Protein AF-0000000067263266 (afdb_homodimer)

Secondary structure (DSSP, 8-state):
---S-SS-EE-HHHHTTS-EE--TT-EEE-TTS-EEEP-EEEEEEEEEETTEEEEEEEEE---SS-SEE--HHHHTTS-EEEEETTTTEEEEEETTEEEEEEPPP--S--SS----------/---S-SS-EE-HHHHTTS-EE--TT-EEE-TTS-EEEP-EEEEEEEEEETTEEEEEEEEE---SS-SEE--HHHHTTS-EEEEETTTTEEEEEETTEEEEEEPPP--S--SS----------

Foldseek 3Di:
DQQDDAAKAFECVVCVVFPWDDDPPDWDQDPVRDTWGWRGKGAQDWDDAPNDIDTGIHTHTDDDDDRMDHHPVNVVVFPDWDADVVQQWIWTDDPNDIDIHHDDDPPPPPPVPPPPPPPPPD/DQQDDAAKAFECVVCVVFPWDDDPFDWDQDPVRDTWGWRGKGAQDWDDAPNDIDTGIHTHTDDDDDRIDHHPVNVVVFPDWDADVVQQWIWTDDPNDIDIHHDDDPPPPPPVPPVPPPPPPD

Nearest PDB structures (foldseek):
  3s8i-assembly1_A  TM=6.591E-01  e=1.472E-03  Homo sapiens
  5yq8-assembly2_D  TM=6.660E-01  e=1.956E-03  Leishmania major
  4rgh-assembly1_A  TM=6.838E-01  e=2.753E-03  Homo sapiens
  7d66-assembly2_L  TM=7.166E-01  e=1.701E-02  Toxoplasma gondii GT1
  7d66-assembly2_J  TM=7.288E-01  e=2.261E-02  Toxoplasma gondii GT1

Solvent-accessible surface area (backbone atoms only — not comparable to full-atom values): 13862 Å² total; per-residue (Å²): 116,69,75,35,47,64,53,30,34,26,22,53,84,76,41,70,87,48,73,62,39,80,45,68,42,33,41,46,72,40,56,78,58,49,70,44,66,38,72,17,36,31,62,69,43,75,43,79,52,94,92,38,78,49,72,42,60,25,38,24,35,81,54,51,83,66,60,59,42,75,8,43,65,55,48,32,71,37,46,60,33,42,30,27,58,66,76,31,34,40,34,34,47,54,97,89,37,82,43,71,48,70,57,79,68,82,54,87,55,73,57,79,60,58,48,54,54,78,68,76,82,114,116,68,74,36,48,65,52,30,34,26,23,51,85,76,41,69,87,48,74,62,39,84,45,69,48,33,46,45,74,40,55,77,57,48,71,45,66,39,74,17,36,31,63,69,44,78,43,79,53,92,90,39,77,48,71,42,61,26,37,24,33,82,54,53,82,65,61,60,43,75,8,44,65,54,48,33,71,37,47,59,32,42,31,28,59,66,77,31,34,40,34,36,47,55,97,89,36,82,43,72,47,71,57,77,66,83,54,87,55,70,56,77,60,58,47,53,52,78,69,79,82,116

Organism: Solanum lycopersicum (NCBI:txid4081)

Radius of gyration: 19.14 Å; Cα contacts (8 Å, |Δi|>4): 507; chains: 2; bounding box: 46×57×40 Å

Sequence (244 aa):
MDGGSTHNFIQPRAAKYLQLSTIPHLAVMVGSGQRLKCEGLARQITLSIQGSKLVEDFYVLSFEGSDVVLGVSWLSKLGHVLTDYATREFEFTLNGNKVKWKGDPPMDVQPIQLQLEKNACNMDGGSTHNFIQPRAAKYLQLSTIPHLAVMVGSGQRLKCEGLARQITLSIQGSKLVEDFYVLSFEGSDVVLGVSWLSKLGHVLTDYATREFEFTLNGNKVKWKGDPPMDVQPIQLQLEKNACN

pLDDT: mean 79.79, std 21.71, range [19.59, 98.19]

Structure (mmCIF, N/CA/C/O backbone):
data_AF-0000000067263266-model_v1
#
loop_
_entity.id
_entity.type
_entity.pdbx_description
1 polymer 'Uncharacterized protein'
#
loop_
_atom_site.group_PDB
_atom_site.id
_atom_site.type_symbol
_atom_site.label_atom_id
_atom_site.label_alt_id
_atom_site.label_comp_id
_atom_site.label_asym_id
_atom_site.label_entity_id
_atom_site.label_seq_id
_atom_site.pdbx_PDB_ins_code
_atom_site.Cartn_x
_atom_site.Cartn_y
_atom_site.Cartn_z
_atom_site.occupancy
_atom_site.B_iso_or_equiv
_atom_site.auth_seq_id
_atom_site.auth_comp_id
_atom_site.auth_asym_id
_atom_site.auth_atom_id
_atom_site.pdbx_PDB_model_num
ATOM 1 N N . MET A 1 1 ? 1.438 -1.765 -9.18 1 36.09 1 MET A N 1
ATOM 2 C CA . MET A 1 1 ? 2.051 -1.876 -7.863 1 36.09 1 MET A CA 1
ATOM 3 C C . MET A 1 1 ? 1.55 -0.775 -6.934 1 36.09 1 MET A C 1
ATOM 5 O O . MET A 1 1 ? 1.803 0.407 -7.176 1 36.09 1 MET A O 1
ATOM 9 N N . ASP A 1 2 ? 0.458 -0.876 -6.41 1 44.75 2 ASP A N 1
ATOM 10 C CA . ASP A 1 2 ? -0.158 0.175 -5.605 1 44.75 2 ASP A CA 1
ATOM 11 C C . ASP A 1 2 ? 0.583 0.36 -4.285 1 44.75 2 ASP A C 1
ATOM 13 O O . ASP A 1 2 ? 0.694 -0.578 -3.49 1 44.75 2 ASP A O 1
ATOM 17 N N . GLY A 1 3 ? 1.813 1.078 -4.305 1 55.06 3 GLY A N 1
ATOM 18 C CA . GLY A 1 3 ? 2.66 1.534 -3.215 1 55.06 3 GLY A CA 1
ATOM 19 C C . GLY A 1 3 ? 1.876 1.929 -1.978 1 55.06 3 GLY A C 1
ATOM 20 O O . GLY A 1 3 ? 2.445 2.449 -1.017 1 55.06 3 GLY A O 1
ATOM 21 N N . GLY A 1 4 ? 0.735 1.502 -1.956 1 67.12 4 GLY A N 1
ATOM 22 C CA . GLY A 1 4 ? 0.054 1.841 -0.717 1 67.12 4 GLY A CA 1
ATOM 23 C C . GLY A 1 4 ? -0.948 2.969 -0.875 1 67.12 4 GLY A C 1
ATOM 24 O O . GLY A 1 4 ? -1.588 3.096 -1.922 1 67.12 4 GLY A O 1
ATOM 25 N N . SER A 1 5 ? -1.181 3.691 0.068 1 80.81 5 SER A N 1
ATOM 26 C CA . SER A 1 5 ? -2.084 4.836 0.142 1 80.81 5 SER A CA 1
ATOM 27 C C . SER A 1 5 ? -1.518 6.035 -0.611 1 80.81 5 SER A C 1
ATOM 29 O O . SER A 1 5 ? -0.314 6.297 -0.56 1 80.81 5 SER A O 1
ATOM 31 N N . THR A 1 6 ? -2.416 6.781 -1.313 1 84.5 6 THR A N 1
ATOM 32 C CA . THR A 1 6 ? -1.998 7.941 -2.09 1 84.5 6 THR A CA 1
ATOM 33 C C . THR A 1 6 ? -1.628 9.102 -1.172 1 84.5 6 THR A C 1
ATOM 35 O O . THR A 1 6 ? -0.647 9.805 -1.418 1 84.5 6 THR A O 1
ATOM 38 N N . HIS A 1 7 ? -2.412 9.25 -0.079 1 91.06 7 HIS A N 1
ATOM 39 C CA . HIS A 1 7 ? -2.246 10.383 0.826 1 91.06 7 HIS A CA 1
ATOM 40 C C . HIS A 1 7 ? -1.86 9.922 2.227 1 91.06 7 HIS A C 1
ATOM 42 O O . HIS A 1 7 ? -1.828 8.719 2.498 1 91.06 7 HIS A O 1
ATOM 48 N N . ASN A 1 8 ? -1.473 10.844 2.98 1 91.56 8 ASN A N 1
ATOM 49 C CA . ASN A 1 8 ? -1.263 10.578 4.398 1 91.56 8 ASN A CA 1
ATOM 50 C C . ASN A 1 8 ? -2.578 10.586 5.172 1 91.56 8 ASN A C 1
ATOM 52 O O . ASN A 1 8 ? -3.414 11.469 4.98 1 91.56 8 ASN A O 1
ATOM 56 N N . PHE A 1 9 ? -2.697 9.609 6.082 1 91.06 9 PHE A N 1
ATOM 57 C CA . PHE A 1 9 ? -3.916 9.531 6.879 1 91.06 9 PHE A CA 1
ATOM 58 C C . PHE A 1 9 ? -3.588 9.359 8.359 1 91.06 9 PHE A C 1
ATOM 60 O O . PHE A 1 9 ? -2.59 8.727 8.711 1 91.06 9 PHE A O 1
ATOM 67 N N . ILE A 1 10 ? -4.508 9.953 9.172 1 90.62 10 ILE A N 1
ATOM 68 C CA . ILE A 1 10 ? -4.395 9.828 10.617 1 90.62 10 ILE A CA 1
ATOM 69 C C . ILE A 1 10 ? -5.762 9.523 11.219 1 90.62 10 ILE A C 1
ATOM 71 O O . ILE A 1 10 ? -6.781 10.047 10.766 1 90.62 10 ILE A O 1
ATOM 75 N N . GLN A 1 11 ? -5.77 8.672 12.219 1 91.25 11 GLN A N 1
ATOM 76 C CA . GLN A 1 11 ? -7 8.328 12.922 1 91.25 11 GLN A CA 1
ATOM 77 C C . GLN A 1 11 ? -7.559 9.523 13.68 1 91.25 11 GLN A C 1
ATOM 79 O O . GLN A 1 11 ? -6.801 10.305 14.266 1 91.25 11 GLN A O 1
ATOM 84 N N . PRO A 1 12 ? -8.859 9.508 13.711 1 89.62 12 PRO A N 1
ATOM 85 C CA . PRO A 1 12 ? -9.469 10.602 14.484 1 89.62 12 PRO A CA 1
ATOM 86 C C . PRO A 1 12 ? -8.977 10.648 15.93 1 89.62 12 PRO A C 1
ATOM 88 O O . PRO A 1 12 ? -8.727 11.727 16.469 1 89.62 12 PRO A O 1
ATOM 91 N N . ARG A 1 13 ? -8.805 9.508 16.531 1 86.62 13 ARG A N 1
ATOM 92 C CA . ARG A 1 13 ? -8.367 9.445 17.922 1 86.62 13 ARG A CA 1
ATOM 93 C C . ARG A 1 13 ? -6.977 10.055 18.094 1 86.62 13 ARG A C 1
ATOM 95 O O . ARG A 1 13 ? -6.664 10.625 19.125 1 86.62 13 ARG A O 1
ATOM 102 N N . ALA A 1 14 ? -6.199 9.969 17.109 1 85 14 ALA A N 1
ATOM 103 C CA . ALA A 1 14 ? -4.844 10.516 17.141 1 85 14 ALA A CA 1
ATOM 104 C C . ALA A 1 14 ? -4.844 12 16.781 1 85 14 ALA A C 1
ATOM 106 O O . ALA A 1 14 ? -3.914 12.727 17.141 1 85 14 ALA A O 1
ATOM 107 N N . ALA A 1 15 ? -5.871 12.43 16.062 1 81.56 15 ALA A N 1
ATOM 108 C CA . ALA A 1 15 ? -5.953 13.805 15.594 1 81.56 15 ALA A CA 1
ATOM 109 C C . ALA A 1 15 ? -6.727 14.688 16.578 1 81.56 15 ALA A C 1
ATOM 111 O O . ALA A 1 15 ? -6.824 15.898 16.391 1 81.56 15 ALA A O 1
ATOM 112 N N . LYS A 1 16 ? -7.32 14.195 17.516 1 76.06 16 LYS A N 1
ATOM 113 C CA . LYS A 1 16 ? -8.305 14.852 18.375 1 76.06 16 LYS A CA 1
ATOM 114 C C . LYS A 1 16 ? -7.805 16.219 18.859 1 76.06 16 LYS A C 1
ATOM 116 O O . LYS A 1 16 ? -8.578 17.156 18.953 1 76.06 16 LYS A O 1
ATOM 121 N N . TYR A 1 17 ? -6.574 16.344 18.969 1 75.44 17 TYR A N 1
ATOM 122 C CA . TYR A 1 17 ? -6.09 17.578 19.562 1 75.44 17 TYR A CA 1
ATOM 123 C C . TYR A 1 17 ? -5.449 18.484 18.5 1 75.44 17 TYR A C 1
ATOM 125 O O . TYR A 1 17 ? -4.883 19.531 18.828 1 75.44 17 TYR A O 1
ATOM 133 N N . LEU A 1 18 ? -5.812 18.109 17.234 1 75.19 18 LEU A N 1
ATOM 134 C CA . LEU A 1 18 ? -5.109 18.812 16.172 1 75.19 18 LEU A CA 1
ATOM 135 C C . LEU A 1 18 ? -6.027 19.828 15.484 1 75.19 18 LEU A C 1
ATOM 137 O O . LEU A 1 18 ? -7.254 19.688 15.539 1 75.19 18 LEU A O 1
ATOM 141 N N . GLN A 1 19 ? -5.539 20.984 15.078 1 76.06 19 GLN A N 1
ATOM 142 C CA . GLN A 1 19 ? -6.293 22 14.344 1 76.06 19 GLN A CA 1
ATOM 143 C C . GLN A 1 19 ? -6.824 21.438 13.031 1 76.06 19 GLN A C 1
ATOM 145 O O . GLN A 1 19 ? -6.133 21.453 12.008 1 76.06 19 GLN A O 1
ATOM 150 N N . LEU A 1 20 ? -8.047 20.953 13.055 1 78 20 LEU A N 1
ATOM 151 C CA . LEU A 1 20 ? -8.625 20.344 11.859 1 78 20 LEU A CA 1
ATOM 152 C C . LEU A 1 20 ? -9.281 21.406 10.977 1 78 20 LEU A C 1
ATOM 154 O O . LEU A 1 20 ? -9.977 22.281 11.469 1 78 20 LEU A O 1
ATOM 158 N N . SER A 1 21 ? -8.797 21.422 9.781 1 79.94 21 SER A N 1
ATOM 159 C CA . SER A 1 21 ? -9.539 22.203 8.781 1 79.94 21 SER A CA 1
ATOM 160 C C . SER A 1 21 ? -10.594 21.344 8.102 1 79.94 21 SER A C 1
ATOM 162 O O . SER A 1 21 ? -10.367 20.156 7.82 1 79.94 21 SER A O 1
ATOM 164 N N . THR A 1 22 ? -11.766 21.938 8.125 1 67.5 22 THR A N 1
ATOM 165 C CA . THR A 1 22 ? -12.844 21.219 7.445 1 67.5 22 THR A CA 1
ATOM 166 C C . THR A 1 22 ? -12.617 21.219 5.934 1 67.5 22 THR A C 1
ATOM 168 O O . THR A 1 22 ? -12.312 22.25 5.344 1 67.5 22 THR A O 1
ATOM 171 N N . ILE A 1 23 ? -12.273 20.078 5.473 1 68 23 ILE A N 1
ATOM 172 C CA . ILE A 1 23 ? -12.297 19.938 4.02 1 68 23 ILE A CA 1
ATOM 173 C C . ILE A 1 23 ? -13.609 19.297 3.58 1 68 23 ILE A C 1
ATOM 175 O O . ILE A 1 23 ? -13.953 18.203 4.02 1 68 23 ILE A O 1
ATOM 179 N N . PRO A 1 24 ? -14.477 20.125 2.959 1 64.31 24 PRO A N 1
ATOM 180 C CA . PRO A 1 24 ? -15.781 19.547 2.609 1 64.31 24 PRO A CA 1
ATOM 181 C C . PRO A 1 24 ? -15.664 18.375 1.646 1 64.31 24 PRO A C 1
ATOM 183 O O . PRO A 1 24 ? -14.875 18.406 0.702 1 64.31 24 PRO A O 1
ATOM 186 N N . HIS A 1 25 ? -16.406 17.219 1.986 1 69.44 25 HIS A N 1
ATOM 187 C CA . HIS A 1 25 ? -16.844 16.141 1.119 1 69.44 25 HIS A CA 1
ATOM 188 C C . HIS A 1 25 ? -15.664 15.43 0.477 1 69.44 25 HIS A C 1
ATOM 190 O O . HIS A 1 25 ? -15.688 15.117 -0.717 1 69.44 25 HIS A O 1
ATOM 196 N N . LEU A 1 26 ? -14.586 15.312 1.278 1 80.56 26 LEU A N 1
ATOM 197 C CA . LEU A 1 26 ? -13.508 14.508 0.726 1 80.56 26 LEU A CA 1
ATOM 198 C C . LEU A 1 26 ? -13.672 13.039 1.106 1 80.56 26 LEU A C 1
ATOM 200 O O . LEU A 1 26 ? -13.938 12.719 2.268 1 80.56 26 LEU A O 1
ATOM 204 N N . ALA A 1 27 ? -13.805 12.297 0.014 1 85.38 27 ALA A N 1
ATOM 205 C CA . ALA A 1 27 ? -13.891 10.859 0.229 1 85.38 27 ALA A CA 1
ATOM 206 C C . ALA A 1 27 ? -12.727 10.133 -0.447 1 85.38 27 ALA A C 1
ATOM 208 O O . ALA A 1 27 ? -12.211 10.594 -1.464 1 85.38 27 ALA A O 1
ATOM 209 N N . VAL A 1 28 ? -12.328 9.133 0.228 1 85 28 VAL A N 1
ATOM 210 C CA . VAL A 1 28 ? -11.258 8.305 -0.325 1 85 28 VAL A CA 1
ATOM 211 C C . VAL A 1 28 ? -11.797 6.914 -0.657 1 85 28 VAL A C 1
ATOM 213 O O . VAL A 1 28 ? -12.578 6.344 0.113 1 85 28 VAL A O 1
ATOM 216 N N . MET A 1 29 ? -11.453 6.441 -1.779 1 85.06 29 MET A N 1
ATOM 217 C CA . MET A 1 29 ? -11.844 5.086 -2.164 1 85.06 29 MET A CA 1
ATOM 218 C C . MET A 1 29 ? -10.82 4.066 -1.681 1 85.06 29 MET A C 1
ATOM 220 O O . MET A 1 29 ? -9.617 4.25 -1.875 1 85.06 29 MET A O 1
ATOM 224 N N . VAL A 1 30 ? -11.344 2.996 -1.062 1 84.44 30 VAL A N 1
ATOM 225 C CA . VAL A 1 30 ? -10.461 1.938 -0.588 1 84.44 30 VAL A CA 1
ATOM 226 C C . VAL A 1 30 ? -10.602 0.708 -1.481 1 84.44 30 VAL A C 1
ATOM 228 O O . VAL A 1 30 ? -11.406 0.699 -2.414 1 84.44 30 VAL A O 1
ATOM 231 N N . GLY A 1 31 ? -9.742 -0.28 -1.27 1 80.38 31 GLY A N 1
ATOM 232 C CA . GLY A 1 31 ? -9.633 -1.446 -2.131 1 80.38 31 GLY A CA 1
ATOM 233 C C . GLY A 1 31 ? -10.961 -2.127 -2.385 1 80.38 31 GLY A C 1
ATOM 234 O O . GLY A 1 31 ? -11.164 -2.734 -3.439 1 80.38 31 GLY A O 1
ATOM 235 N N . SER A 1 32 ? -11.93 -1.955 -1.483 1 81.69 32 SER A N 1
ATOM 236 C CA . SER A 1 32 ? -13.234 -2.6 -1.614 1 81.69 32 SER A CA 1
ATOM 237 C C . SER A 1 32 ? -14.133 -1.841 -2.586 1 81.69 32 SER A C 1
ATOM 239 O O . SER A 1 32 ? -15.172 -2.35 -3 1 81.69 32 SER A O 1
ATOM 241 N N . GLY A 1 33 ? -13.68 -0.663 -2.869 1 84.5 33 GLY A N 1
ATOM 242 C CA . GLY A 1 33 ? -14.539 0.211 -3.652 1 84.5 33 GLY A CA 1
ATOM 243 C C . GLY A 1 33 ? -15.375 1.143 -2.799 1 84.5 33 GLY A C 1
ATOM 244 O O . GLY A 1 33 ? -16.062 2.027 -3.32 1 84.5 33 GLY A O 1
ATOM 245 N N . GLN A 1 34 ? -15.312 0.923 -1.551 1 85.75 34 GLN A N 1
ATOM 246 C CA . GLN A 1 34 ? -16.016 1.818 -0.641 1 85.75 34 GLN A CA 1
ATOM 247 C C . GLN A 1 34 ? -15.375 3.201 -0.617 1 85.75 34 GLN A C 1
ATOM 249 O O . GLN A 1 34 ? -14.148 3.324 -0.72 1 85.75 34 GLN A O 1
ATOM 254 N N . ARG A 1 35 ? -16.203 4.129 -0.416 1 87.81 35 ARG A N 1
ATOM 255 C CA . ARG A 1 35 ? -15.734 5.5 -0.227 1 87.81 35 ARG A CA 1
ATOM 256 C C . ARG A 1 35 ? -15.844 5.918 1.235 1 87.81 35 ARG A C 1
ATOM 258 O O . ARG A 1 35 ? -16.922 5.859 1.823 1 87.81 35 ARG A O 1
ATOM 265 N N . LEU A 1 36 ? -14.711 6.242 1.757 1 87.75 36 LEU A N 1
ATOM 266 C CA . LEU A 1 36 ? -14.672 6.695 3.143 1 87.75 36 LEU A CA 1
ATOM 267 C C . LEU A 1 36 ? -14.609 8.219 3.215 1 87.75 36 LEU A C 1
ATOM 269 O O . LEU A 1 36 ? -13.805 8.844 2.521 1 87.75 36 LEU A O 1
ATOM 273 N N . LYS A 1 37 ? -15.391 8.727 4.102 1 88.31 37 LYS A N 1
ATOM 274 C CA . LYS A 1 37 ? -15.422 10.18 4.27 1 88.31 37 LYS A CA 1
ATOM 275 C C . LYS A 1 37 ? -14.297 10.656 5.188 1 88.31 37 LYS A C 1
ATOM 277 O O . LYS A 1 37 ? -14.094 10.094 6.27 1 88.31 37 LYS A O 1
ATOM 282 N N . CYS A 1 38 ? -13.609 11.648 4.688 1 90.06 38 CYS A N 1
ATOM 283 C CA . CYS A 1 38 ? -12.594 12.281 5.527 1 90.06 38 CYS A CA 1
ATOM 284 C C . CYS A 1 38 ? -13.227 13.297 6.473 1 90.06 38 CYS A C 1
ATOM 286 O O . CYS A 1 38 ? -14.141 14.031 6.086 1 90.06 38 CYS A O 1
ATOM 288 N N . GLU A 1 39 ? -12.758 13.336 7.668 1 88.38 39 GLU A N 1
ATOM 289 C CA . GLU A 1 39 ? -13.297 14.25 8.672 1 88.38 39 GLU A CA 1
ATOM 290 C C . GLU A 1 39 ? -12.633 15.617 8.586 1 88.38 39 GLU A C 1
ATOM 292 O O . GLU A 1 39 ? -13.164 16.609 9.109 1 88.38 39 GLU A O 1
ATOM 297 N N . GLY A 1 40 ? -11.516 15.672 7.957 1 89.38 40 GLY A N 1
ATOM 298 C CA . GLY A 1 40 ? -10.797 16.938 7.844 1 89.38 40 GLY A CA 1
ATOM 299 C C . GLY A 1 40 ? -9.336 16.75 7.488 1 89.38 40 GLY A C 1
ATOM 300 O O . GLY A 1 40 ? -8.906 15.648 7.148 1 89.38 40 GLY A O 1
ATOM 301 N N . LEU A 1 41 ? -8.773 17.938 7.387 1 91.62 41 LEU A N 1
ATOM 302 C CA . LEU A 1 41 ? -7.336 18 7.125 1 91.62 41 LEU A CA 1
ATOM 303 C C . LEU A 1 41 ? -6.586 18.547 8.344 1 91.62 41 LEU A C 1
ATOM 305 O O . LEU A 1 41 ? -6.891 19.625 8.828 1 91.62 41 LEU A O 1
ATOM 309 N N . ALA A 1 42 ? -5.762 17.703 8.93 1 91.75 42 ALA A N 1
ATOM 310 C CA . ALA A 1 42 ? -4.852 18.141 9.984 1 91.75 42 ALA A CA 1
ATOM 311 C C . ALA A 1 42 ? -3.527 18.625 9.406 1 91.75 42 ALA A C 1
ATOM 313 O O . ALA A 1 42 ? -2.807 17.875 8.758 1 91.75 42 ALA A O 1
ATOM 314 N N . ARG A 1 43 ? -3.215 19.859 9.672 1 90.75 43 ARG A N 1
ATOM 315 C CA . ARG A 1 43 ? -2.068 20.469 9 1 90.75 43 ARG A CA 1
ATOM 316 C C . ARG A 1 43 ? -0.848 20.484 9.914 1 90.75 43 ARG A C 1
ATOM 318 O O . ARG A 1 43 ? -0.977 20.656 11.133 1 90.75 43 ARG A O 1
ATOM 325 N N . GLN A 1 44 ? 0.32 20.266 9.281 1 92.19 44 GLN A N 1
ATOM 326 C CA . GLN A 1 44 ? 1.608 20.453 9.945 1 92.19 44 GLN A CA 1
ATOM 327 C C . GLN A 1 44 ? 1.703 19.625 11.219 1 92.19 44 GLN A C 1
ATOM 329 O O . GLN A 1 44 ? 2.062 20.141 12.273 1 92.19 44 GLN A O 1
ATOM 334 N N . ILE A 1 45 ? 1.342 18.391 11.125 1 91.75 45 ILE A N 1
ATOM 335 C CA . ILE A 1 45 ? 1.461 17.453 12.234 1 91.75 45 ILE A CA 1
ATOM 336 C C . ILE A 1 45 ? 2.904 16.969 12.352 1 91.75 45 ILE A C 1
ATOM 338 O O . ILE A 1 45 ? 3.502 16.531 11.359 1 91.75 45 ILE A O 1
ATOM 342 N N . THR A 1 46 ? 3.51 17.078 13.539 1 92.12 46 THR A N 1
ATOM 343 C CA . THR A 1 46 ? 4.855 16.578 13.797 1 92.12 46 THR A CA 1
ATOM 344 C C . THR A 1 46 ? 4.809 15.133 14.258 1 92.12 46 THR A C 1
ATOM 346 O O . THR A 1 46 ? 4.129 14.805 15.234 1 92.12 46 THR A O 1
ATOM 349 N N . LEU A 1 47 ? 5.5 14.312 13.539 1 91.62 47 LEU A N 1
ATOM 350 C CA . LEU A 1 47 ? 5.617 12.906 13.914 1 91.62 47 LEU A CA 1
ATOM 351 C C . LEU A 1 47 ? 7.062 12.555 14.25 1 91.62 47 LEU A C 1
ATOM 353 O O . LEU A 1 47 ? 7.992 13.031 13.594 1 91.62 47 LEU A O 1
ATOM 357 N N . SER A 1 48 ? 7.172 11.773 15.281 1 92.88 48 SER A N 1
ATOM 358 C CA . SER A 1 48 ? 8.453 11.164 15.617 1 92.88 48 SER A CA 1
ATOM 359 C C . SER A 1 48 ? 8.445 9.664 15.344 1 92.88 48 SER A C 1
ATOM 361 O O . SER A 1 48 ? 7.703 8.914 15.984 1 92.88 48 SER A O 1
ATOM 363 N N . ILE A 1 49 ? 9.258 9.312 14.398 1 91.44 49 ILE A N 1
ATOM 364 C CA . ILE A 1 49 ? 9.297 7.906 14.023 1 91.44 49 ILE A CA 1
ATOM 365 C C . ILE A 1 49 ? 10.734 7.402 14.07 1 91.44 49 ILE A C 1
ATOM 367 O O . ILE A 1 49 ? 11.586 7.852 13.289 1 91.44 49 ILE A O 1
ATOM 371 N N . GLN A 1 50 ? 10.922 6.438 14.977 1 92.44 50 GLN A N 1
ATOM 372 C CA . GLN A 1 50 ? 12.203 5.754 15.125 1 92.44 50 GLN A CA 1
ATOM 373 C C . GLN A 1 50 ? 13.367 6.738 15.055 1 92.44 50 GLN A C 1
ATOM 375 O O . GLN A 1 50 ? 14.312 6.539 14.289 1 92.44 50 GLN A O 1
ATOM 380 N N . GLY A 1 51 ? 13.266 7.863 15.727 1 91.69 51 GLY A N 1
ATOM 381 C CA . GLY A 1 51 ? 14.344 8.82 15.906 1 91.69 51 GLY A CA 1
ATOM 382 C C . GLY A 1 51 ? 14.328 9.938 14.875 1 91.69 51 GLY A C 1
ATOM 383 O O . GLY A 1 51 ? 15.164 10.844 14.922 1 91.69 51 GLY A O 1
ATOM 384 N N . SER A 1 52 ? 13.375 9.906 13.969 1 92.56 52 SER A N 1
ATOM 385 C CA . SER A 1 52 ? 13.242 10.945 12.953 1 92.56 52 SER A CA 1
ATOM 386 C C . SER A 1 52 ? 11.992 11.781 13.18 1 92.56 52 SER A C 1
ATOM 388 O O . SER A 1 52 ? 10.977 11.273 13.664 1 92.56 52 SER A O 1
ATOM 390 N N . LYS A 1 53 ? 12.172 13.008 12.812 1 92.56 53 LYS A N 1
ATOM 391 C CA . LYS A 1 53 ? 11.023 13.906 12.883 1 92.56 53 LYS A CA 1
ATOM 392 C C . LYS A 1 53 ? 10.555 14.32 11.492 1 92.56 53 LYS A C 1
ATOM 394 O O . LYS A 1 53 ? 11.375 14.617 10.625 1 92.56 53 LYS A O 1
ATOM 399 N N . LEU A 1 54 ? 9.289 14.273 11.32 1 92.62 54 LEU A N 1
ATOM 400 C CA . LEU A 1 54 ? 8.734 14.797 10.078 1 92.62 54 LEU A CA 1
ATOM 401 C C . LEU A 1 54 ? 7.473 15.602 10.344 1 92.62 54 LEU A C 1
ATOM 403 O O . LEU A 1 54 ? 6.828 15.43 11.383 1 92.62 54 LEU A O 1
ATOM 407 N N . VAL A 1 55 ? 7.246 16.578 9.484 1 94.25 55 VAL A N 1
ATOM 408 C CA . VAL A 1 55 ? 6.062 17.438 9.539 1 94.25 55 VAL A CA 1
ATOM 409 C C . VAL A 1 55 ? 5.266 17.297 8.242 1 94.25 55 VAL A C 1
ATOM 411 O O . VAL A 1 55 ? 5.77 17.594 7.156 1 94.25 55 VAL A O 1
ATOM 414 N N . GLU A 1 56 ? 4.055 16.797 8.422 1 94.06 56 GLU A N 1
ATOM 415 C CA . GLU A 1 56 ? 3.227 16.531 7.25 1 94.06 56 GLU A CA 1
ATOM 416 C C . GLU A 1 56 ? 1.765 16.859 7.52 1 94.06 56 GLU A C 1
ATOM 418 O O . GLU A 1 56 ? 1.367 17.047 8.672 1 94.06 56 GLU A O 1
ATOM 423 N N . ASP A 1 57 ? 1.017 17.094 6.453 1 93.75 57 ASP A N 1
ATOM 424 C CA . ASP A 1 57 ? -0.439 17.172 6.527 1 93.75 57 ASP A CA 1
ATOM 425 C C . ASP A 1 57 ? -1.068 15.789 6.414 1 93.75 57 ASP A C 1
ATOM 427 O O . ASP A 1 57 ? -0.589 14.938 5.656 1 93.75 57 ASP A O 1
ATOM 431 N N . PHE A 1 58 ? -2.184 15.602 7.195 1 92.25 58 PHE A N 1
ATOM 432 C CA . PHE A 1 58 ? -2.879 14.32 7.207 1 92.25 58 PHE A CA 1
ATOM 433 C C . PHE A 1 58 ? -4.383 14.516 7.039 1 92.25 58 PHE A C 1
ATOM 435 O O . PHE A 1 58 ? -4.973 15.391 7.68 1 92.25 58 PHE A O 1
ATOM 442 N N . TYR A 1 59 ? -4.906 13.711 6.152 1 92 59 TYR A N 1
ATOM 443 C CA . TYR A 1 59 ? -6.363 13.602 6.188 1 92 59 TYR A CA 1
ATOM 444 C C . TYR A 1 59 ? -6.816 12.758 7.371 1 92 59 TYR A C 1
ATOM 446 O O . TYR A 1 59 ? -6.227 11.719 7.664 1 92 59 TYR A O 1
ATOM 454 N N . VAL A 1 60 ? -7.816 13.312 8.023 1 91.69 60 VAL A N 1
ATOM 455 C CA . VAL A 1 60 ? -8.367 12.57 9.148 1 91.69 60 VAL A CA 1
ATOM 456 C C . VAL A 1 60 ? -9.414 11.57 8.656 1 91.69 60 VAL A C 1
ATOM 458 O O . VAL A 1 60 ? -10.438 11.961 8.086 1 91.69 60 VAL A O 1
ATOM 461 N N . LEU A 1 61 ? -9.148 10.305 8.867 1 91.12 61 LEU A N 1
ATOM 462 C CA . LEU A 1 61 ? -9.953 9.219 8.328 1 91.12 61 LEU A CA 1
ATOM 463 C C . LEU A 1 61 ? -9.945 8.016 9.273 1 91.12 61 LEU A C 1
ATOM 465 O O . LEU A 1 61 ? -8.898 7.648 9.805 1 91.12 61 LEU A O 1
ATOM 469 N N . SER A 1 62 ? -11.164 7.492 9.469 1 89.12 62 SER A N 1
ATOM 470 C CA . SER A 1 62 ? -11.203 6.238 10.219 1 89.12 62 SER A CA 1
ATOM 471 C C . SER A 1 62 ? -10.812 5.055 9.336 1 89.12 62 SER A C 1
ATOM 473 O O . SER A 1 62 ? -11.391 4.859 8.266 1 89.12 62 SER A O 1
ATOM 475 N N . PHE A 1 63 ? -9.805 4.305 9.727 1 84.19 63 PHE A N 1
ATOM 476 C CA . PHE A 1 63 ? -9.367 3.113 9.016 1 84.19 63 PHE A CA 1
ATOM 477 C C . PHE A 1 63 ? -8.859 2.055 9.992 1 84.19 63 PHE A C 1
ATOM 479 O O . PHE A 1 63 ? -8.758 2.307 11.195 1 84.19 63 PHE A O 1
ATOM 486 N N . GLU A 1 64 ? -8.688 0.925 9.484 1 81.62 64 GLU A N 1
ATOM 487 C CA . GLU A 1 64 ? -8.273 -0.179 10.344 1 81.62 64 GLU A CA 1
ATOM 488 C C . GLU A 1 64 ? -6.754 -0.237 10.477 1 81.62 64 GLU A C 1
ATOM 490 O O . GLU A 1 64 ? -6.035 -0.013 9.5 1 81.62 64 GLU A O 1
ATOM 495 N N . GLY A 1 65 ? -6.398 -0.613 11.688 1 78.56 65 GLY A N 1
ATOM 496 C CA . GLY A 1 65 ? -4.98 -0.885 11.867 1 78.56 65 GLY A CA 1
ATOM 497 C C . GLY A 1 65 ? -4.238 0.247 12.555 1 78.56 65 GLY A C 1
ATOM 498 O O . GLY A 1 65 ? -4.664 0.728 13.602 1 78.56 65 GLY A O 1
ATOM 499 N N . SER A 1 66 ? -3.217 0.9 11.93 1 80.5 66 SER A N 1
ATOM 500 C CA . SER A 1 66 ? -2.285 1.856 12.516 1 80.5 66 SER A CA 1
ATOM 501 C C . SER A 1 66 ? -2.949 3.211 12.742 1 80.5 66 SER A C 1
ATOM 503 O O . SER A 1 66 ? -4.02 3.48 12.188 1 80.5 66 SER A O 1
ATOM 505 N N . ASP A 1 67 ? -2.273 4.023 13.57 1 85.5 67 ASP A N 1
ATOM 506 C CA . ASP A 1 67 ? -2.785 5.363 13.852 1 85.5 67 ASP A CA 1
ATOM 507 C C . ASP A 1 67 ? -2.471 6.32 12.703 1 85.5 67 ASP A C 1
ATOM 509 O O . ASP A 1 67 ? -3.148 7.336 12.531 1 85.5 67 ASP A O 1
ATOM 513 N N . VAL A 1 68 ? -1.443 5.98 11.961 1 90.25 68 VAL A N 1
ATOM 514 C CA . VAL A 1 68 ? -0.993 6.859 10.891 1 90.25 68 VAL A CA 1
ATOM 515 C C . VAL A 1 68 ? -0.588 6.031 9.68 1 90.25 68 VAL A C 1
ATOM 517 O O . VAL A 1 68 ? -0.061 4.926 9.82 1 90.25 68 VAL A O 1
ATOM 520 N N . VAL A 1 69 ? -0.909 6.539 8.531 1 89.81 69 VAL A N 1
ATOM 521 C CA . VAL A 1 69 ? -0.42 6.012 7.262 1 89.81 69 VAL A CA 1
ATOM 522 C C . VAL A 1 69 ? 0.313 7.113 6.496 1 89.81 69 VAL A C 1
ATOM 524 O O . VAL A 1 69 ? -0.242 8.188 6.258 1 89.81 69 VAL A O 1
ATOM 527 N N . LEU A 1 70 ? 1.564 6.863 6.219 1 91.56 70 LEU A N 1
ATOM 528 C CA . LEU A 1 70 ? 2.301 7.723 5.297 1 91.56 70 LEU A CA 1
ATOM 529 C C . LEU A 1 70 ? 2.17 7.223 3.861 1 91.56 70 LEU A C 1
ATOM 531 O O . LEU A 1 70 ? 2.592 6.105 3.551 1 91.56 70 LEU A O 1
ATOM 535 N N . GLY A 1 71 ? 1.523 8.047 2.994 1 91.31 71 GLY A N 1
ATOM 536 C CA . GLY A 1 71 ? 1.221 7.621 1.636 1 91.31 71 GLY A CA 1
ATOM 537 C C . GLY A 1 71 ? 2.273 8.047 0.63 1 91.31 71 GLY A C 1
ATOM 538 O O . GLY A 1 71 ? 3.344 8.523 1.01 1 91.31 71 GLY A O 1
ATOM 539 N N . VAL A 1 72 ? 1.886 7.828 -0.589 1 91.38 72 VAL A N 1
ATOM 540 C CA . VAL A 1 72 ? 2.762 8.133 -1.714 1 91.38 72 VAL A CA 1
ATOM 541 C C . VAL A 1 72 ? 3.076 9.633 -1.729 1 91.38 72 VAL A C 1
ATOM 543 O O . VAL A 1 72 ? 4.184 10.031 -2.092 1 91.38 72 VAL A O 1
ATOM 546 N N . SER A 1 73 ? 2.164 10.453 -1.236 1 91.44 73 SER A N 1
ATOM 547 C CA . SER A 1 73 ? 2.389 11.891 -1.188 1 91.44 73 SER A CA 1
ATOM 548 C C . SER A 1 73 ? 3.629 12.227 -0.367 1 91.44 73 SER A C 1
ATOM 550 O O . SER A 1 73 ? 4.355 13.172 -0.691 1 91.44 73 SER A O 1
ATOM 552 N N . TRP A 1 74 ? 3.863 11.461 0.655 1 93.81 74 TRP A N 1
ATOM 553 C CA . TRP A 1 74 ? 5.059 11.648 1.468 1 93.81 74 TRP A CA 1
ATOM 554 C C . TRP A 1 74 ? 6.242 10.883 0.88 1 93.81 74 TRP A C 1
ATOM 556 O O . TRP A 1 74 ? 7.34 11.43 0.756 1 93.81 74 TRP A O 1
ATOM 566 N N . LEU A 1 75 ? 6.062 9.695 0.459 1 93.81 75 LEU A N 1
ATOM 567 C CA . LEU A 1 75 ? 7.125 8.836 -0.06 1 93.81 75 LEU A CA 1
ATOM 568 C C . LEU A 1 75 ? 7.785 9.469 -1.279 1 93.81 75 LEU A C 1
ATOM 570 O O . LEU A 1 75 ? 8.992 9.305 -1.492 1 93.81 75 LEU A O 1
ATOM 574 N N . SER A 1 76 ? 6.988 10.18 -2.035 1 94.12 76 SER A N 1
ATOM 575 C CA . SER A 1 76 ? 7.488 10.789 -3.264 1 94.12 76 SER A CA 1
ATOM 576 C C . SER A 1 76 ? 8.469 11.914 -2.965 1 94.12 76 SER A C 1
ATOM 578 O O . SER A 1 76 ? 9.195 12.367 -3.854 1 94.12 76 SER A O 1
ATOM 580 N N . LYS A 1 77 ? 8.539 12.352 -1.757 1 96 77 LYS A N 1
ATOM 581 C CA . LYS A 1 77 ? 9.445 13.43 -1.361 1 96 77 LYS A CA 1
ATOM 582 C C . LYS A 1 77 ? 10.812 12.891 -0.969 1 96 77 LYS A C 1
ATOM 584 O O . LYS A 1 77 ? 11.758 13.656 -0.774 1 96 77 LYS A O 1
ATOM 589 N N . LEU A 1 78 ? 10.984 11.602 -0.893 1 95.94 78 LEU A N 1
ATOM 590 C CA . LEU A 1 78 ? 12.156 11.023 -0.254 1 95.94 78 LEU A CA 1
ATOM 591 C C . LEU A 1 78 ? 13.242 10.719 -1.284 1 95.94 78 LEU A C 1
ATOM 593 O O . LEU A 1 78 ? 14.375 10.398 -0.921 1 95.94 78 LEU A O 1
ATOM 597 N N . GLY A 1 79 ? 12.898 10.836 -2.543 1 96.69 79 GLY A N 1
ATOM 598 C CA . GLY A 1 79 ? 13.828 10.328 -3.549 1 96.69 79 GLY A CA 1
ATOM 599 C C . GLY A 1 79 ? 13.922 8.82 -3.557 1 96.69 79 GLY A C 1
ATOM 600 O O . GLY A 1 79 ? 12.906 8.125 -3.594 1 96.69 79 GLY A O 1
ATOM 601 N N . HIS A 1 80 ? 15.156 8.344 -3.525 1 97.62 80 HIS A N 1
ATOM 602 C CA . HIS A 1 80 ? 15.375 6.902 -3.562 1 97.62 80 HIS A CA 1
ATOM 603 C C . HIS A 1 80 ? 15.117 6.27 -2.201 1 97.62 80 HIS A C 1
ATOM 605 O O . HIS A 1 80 ? 15.625 6.742 -1.183 1 97.62 80 HIS A O 1
ATOM 611 N N . VAL A 1 81 ? 14.336 5.262 -2.213 1 97 81 VAL A N 1
ATOM 612 C CA . VAL A 1 81 ? 14.055 4.465 -1.024 1 97 81 VAL A CA 1
ATOM 613 C C . VAL A 1 81 ? 14.492 3.021 -1.257 1 97 81 VAL A C 1
ATOM 615 O O . VAL A 1 81 ? 14.047 2.373 -2.203 1 97 81 VAL A O 1
ATOM 618 N N . LEU A 1 82 ? 15.414 2.555 -0.445 1 98.19 82 LEU A N 1
ATOM 619 C CA . LEU A 1 82 ? 15.836 1.159 -0.485 1 98.19 82 LEU A CA 1
ATOM 620 C C . LEU A 1 82 ? 15.055 0.327 0.526 1 98.19 82 LEU A C 1
ATOM 622 O O . LEU A 1 82 ? 15.078 0.614 1.726 1 98.19 82 LEU A O 1
ATOM 626 N N . THR A 1 83 ? 14.398 -0.646 -0.007 1 96.5 83 THR A N 1
ATOM 627 C CA . THR A 1 83 ? 13.531 -1.419 0.876 1 96.5 83 THR A CA 1
ATOM 628 C C . THR A 1 83 ? 13.852 -2.908 0.782 1 96.5 83 THR A C 1
ATOM 630 O O . THR A 1 83 ? 14.078 -3.432 -0.312 1 96.5 83 THR A O 1
ATOM 633 N N . ASP A 1 84 ? 13.906 -3.543 1.925 1 96.31 84 ASP A N 1
ATOM 634 C CA . ASP A 1 84 ? 13.828 -4.996 2.029 1 96.31 84 ASP A CA 1
ATOM 635 C C . ASP A 1 84 ? 12.539 -5.426 2.734 1 96.31 84 ASP A C 1
ATOM 637 O O . ASP A 1 84 ? 12.43 -5.309 3.957 1 96.31 84 ASP A O 1
ATOM 641 N N . TYR A 1 85 ? 11.594 -5.945 1.986 1 93.44 85 TYR A N 1
ATOM 642 C CA . TYR A 1 85 ? 10.273 -6.25 2.527 1 93.44 85 TYR A CA 1
ATOM 643 C C . TYR A 1 85 ? 10.32 -7.484 3.42 1 93.44 85 TYR A C 1
ATOM 645 O O . TYR A 1 85 ? 9.492 -7.645 4.316 1 93.44 85 TYR A O 1
ATOM 653 N N . ALA A 1 86 ? 11.281 -8.312 3.188 1 94.06 86 ALA A N 1
ATOM 654 C CA . ALA A 1 86 ? 11.414 -9.492 4.039 1 94.06 86 ALA A CA 1
ATOM 655 C C . ALA A 1 86 ? 11.844 -9.102 5.449 1 94.06 86 ALA A C 1
ATOM 657 O O . ALA A 1 86 ? 11.305 -9.609 6.434 1 94.06 86 ALA A O 1
ATOM 658 N N . THR A 1 87 ? 12.766 -8.172 5.508 1 94.44 87 THR A N 1
ATOM 659 C CA . THR A 1 87 ? 13.266 -7.746 6.809 1 94.44 87 THR A CA 1
ATOM 660 C C . THR A 1 87 ? 12.508 -6.516 7.301 1 94.44 87 THR A C 1
ATOM 662 O O . THR A 1 87 ? 12.672 -6.094 8.445 1 94.44 87 THR A O 1
ATOM 665 N N . ARG A 1 88 ? 11.633 -5.918 6.469 1 92.81 88 ARG A N 1
ATOM 666 C CA . ARG A 1 88 ? 10.844 -4.734 6.77 1 92.81 88 ARG A CA 1
ATOM 667 C C . ARG A 1 88 ? 11.734 -3.541 7.09 1 92.81 88 ARG A C 1
ATOM 669 O O . ARG A 1 88 ? 11.492 -2.816 8.055 1 92.81 88 ARG A O 1
ATOM 676 N N . GLU A 1 89 ? 12.766 -3.42 6.305 1 95.62 89 GLU A N 1
ATOM 677 C CA . GLU A 1 89 ? 13.688 -2.305 6.473 1 95.62 89 GLU A CA 1
ATOM 678 C C . GLU A 1 89 ? 13.578 -1.315 5.316 1 95.62 89 GLU A C 1
ATOM 680 O O . GLU A 1 89 ? 13.453 -1.718 4.16 1 95.62 89 GLU A O 1
ATOM 685 N N . PHE A 1 90 ? 13.625 -0.066 5.637 1 95.44 90 PHE A N 1
ATOM 686 C CA . PHE A 1 90 ? 13.508 1.048 4.703 1 95.44 90 PHE A CA 1
ATOM 687 C C . PHE A 1 90 ? 14.633 2.055 4.918 1 95.44 90 PHE A C 1
ATOM 689 O O . PHE A 1 90 ? 14.828 2.539 6.035 1 95.44 90 PHE A O 1
ATOM 696 N N . GLU A 1 91 ? 15.32 2.322 3.916 1 98.06 91 GLU A N 1
ATOM 697 C CA . GLU A 1 91 ? 16.391 3.314 3.986 1 98.06 91 GLU A CA 1
ATOM 698 C C . GLU A 1 91 ? 16.141 4.461 3.012 1 98.06 91 GLU A C 1
ATOM 700 O O . GLU A 1 91 ? 15.828 4.234 1.842 1 98.06 91 GLU A O 1
ATOM 705 N N . PHE A 1 92 ? 16.328 5.625 3.469 1 97.62 92 PHE A N 1
ATOM 706 C CA . PHE A 1 92 ? 16.141 6.816 2.648 1 97.62 92 PHE A CA 1
ATOM 707 C C . PHE A 1 92 ? 16.797 8.031 3.291 1 97.62 92 PHE A C 1
ATOM 709 O O . PHE A 1 92 ? 17.375 7.93 4.375 1 97.62 92 PHE A O 1
ATOM 716 N N . THR A 1 93 ? 16.75 9.125 2.566 1 98.06 93 THR A N 1
ATOM 717 C CA . THR A 1 93 ? 17.266 10.391 3.084 1 98.06 93 THR A CA 1
ATOM 718 C C . THR A 1 93 ? 16.1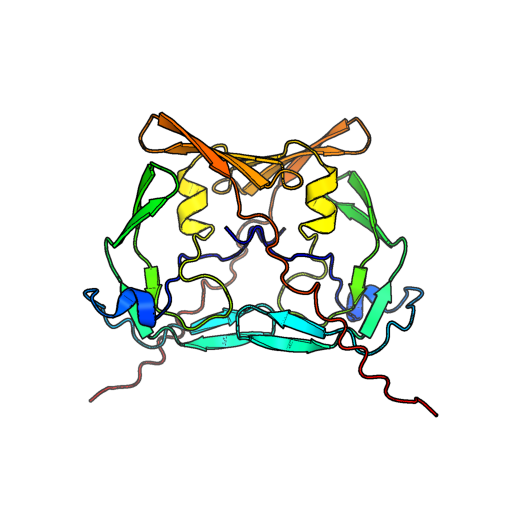25 11.281 3.545 1 98.06 93 THR A C 1
ATOM 720 O O . THR A 1 93 ? 15.156 11.5 2.807 1 98.06 93 THR A O 1
ATOM 723 N N . LEU A 1 94 ? 16.203 11.664 4.723 1 95.94 94 LEU A N 1
ATOM 724 C CA . LEU A 1 94 ? 15.219 12.57 5.312 1 95.94 94 LEU A CA 1
ATOM 725 C C . LEU A 1 94 ? 15.898 13.797 5.91 1 95.94 94 LEU A C 1
ATOM 727 O O . LEU A 1 94 ? 16.75 13.664 6.789 1 95.94 94 LEU A O 1
ATOM 731 N N . ASN A 1 95 ? 15.508 14.977 5.375 1 93 95 ASN A N 1
ATOM 732 C CA . ASN A 1 95 ? 16.109 16.234 5.844 1 93 95 ASN A CA 1
ATOM 733 C C . ASN A 1 95 ? 17.625 16.188 5.762 1 93 95 ASN A C 1
ATOM 735 O O . ASN A 1 95 ? 18.312 16.562 6.715 1 93 95 ASN A O 1
ATOM 739 N N . GLY A 1 96 ? 18.125 15.594 4.75 1 93.94 96 GLY A N 1
ATOM 740 C CA . GLY A 1 96 ? 19.547 15.578 4.473 1 93.94 96 GLY A CA 1
ATOM 741 C C . GLY A 1 96 ? 20.281 14.469 5.195 1 93.94 96 GLY A C 1
ATOM 742 O O . GLY A 1 96 ? 21.5 14.289 5.012 1 93.94 96 GLY A O 1
ATOM 743 N N . ASN A 1 97 ? 19.641 13.641 6.023 1 95.75 97 ASN A N 1
ATOM 744 C CA . ASN A 1 97 ? 20.25 12.555 6.781 1 95.75 97 ASN A CA 1
ATOM 745 C C . ASN A 1 97 ? 19.781 11.188 6.301 1 95.75 97 ASN A C 1
ATOM 747 O O . ASN A 1 97 ? 18.594 11.016 6 1 95.75 97 ASN A O 1
ATOM 751 N N . LYS A 1 98 ? 20.719 10.289 6.23 1 96.62 98 LYS A N 1
ATOM 752 C CA . LYS A 1 98 ? 20.328 8.906 5.949 1 96.62 98 LYS A CA 1
ATOM 753 C C . LYS A 1 98 ? 19.641 8.266 7.148 1 96.62 98 LYS A C 1
ATOM 755 O O . LYS A 1 98 ? 20.109 8.375 8.281 1 96.62 98 LYS A O 1
ATOM 760 N N . VAL A 1 99 ? 18.531 7.668 6.855 1 96.75 99 VAL A N 1
ATOM 761 C CA . VAL A 1 99 ? 17.734 7.062 7.922 1 96.75 99 VAL A CA 1
ATOM 762 C C . VAL A 1 99 ? 17.375 5.625 7.547 1 96.75 99 VAL A C 1
ATOM 764 O O . VAL A 1 99 ? 17.25 5.301 6.367 1 96.75 99 VAL A O 1
ATOM 767 N N . LYS A 1 100 ? 17.312 4.816 8.602 1 97.06 100 LYS A N 1
ATOM 768 C CA . LYS A 1 100 ? 16.859 3.438 8.461 1 97.06 100 LYS A CA 1
ATOM 769 C C . LYS A 1 100 ? 15.688 3.15 9.398 1 97.06 100 LYS A C 1
ATOM 771 O O . LYS A 1 100 ? 15.805 3.326 10.609 1 97.06 100 LYS A O 1
ATOM 776 N N . TRP A 1 101 ? 14.555 2.875 8.82 1 95.12 101 TRP A N 1
ATOM 777 C CA . TRP A 1 101 ? 13.383 2.49 9.602 1 95.12 101 TRP A CA 1
ATOM 778 C C . TRP A 1 101 ? 13.148 0.984 9.523 1 95.12 101 TRP A C 1
ATOM 780 O O . TRP A 1 101 ? 13.492 0.345 8.531 1 95.12 101 TRP A O 1
ATOM 790 N N . LYS A 1 102 ? 12.648 0.457 10.609 1 93.56 102 LYS A N 1
ATOM 791 C CA . LYS A 1 102 ? 12.289 -0.958 10.672 1 93.56 102 LYS A CA 1
ATOM 792 C C . LYS A 1 102 ? 10.828 -1.14 11.047 1 93.56 102 LYS A C 1
ATOM 794 O O . LYS A 1 102 ? 10.352 -0.555 12.023 1 93.56 102 LYS A O 1
ATOM 799 N N . GLY A 1 103 ? 10.102 -1.85 10.125 1 89.69 103 GLY A N 1
ATOM 800 C CA . GLY A 1 103 ? 8.719 -2.148 10.438 1 89.69 103 GLY A CA 1
ATOM 801 C C . GLY A 1 103 ? 8.555 -3.078 11.625 1 89.69 103 GLY A C 1
ATOM 802 O O . GLY A 1 103 ? 9.477 -3.826 11.961 1 89.69 103 GLY A O 1
ATOM 803 N N . ASP A 1 104 ? 7.379 -2.984 12.297 1 81 104 ASP A N 1
ATOM 804 C CA . ASP A 1 104 ? 7.082 -3.881 13.414 1 81 104 ASP A CA 1
ATOM 805 C C . ASP A 1 104 ? 6.965 -5.328 12.938 1 81 104 ASP A C 1
ATOM 807 O O . ASP A 1 104 ? 6.469 -5.586 11.836 1 81 104 ASP A O 1
ATOM 811 N N . PRO A 1 105 ? 7.59 -6.152 13.734 1 74.06 105 PRO A N 1
ATOM 812 C CA . PRO A 1 105 ? 7.355 -7.555 13.383 1 74.06 105 PRO A CA 1
ATOM 813 C C . PRO A 1 105 ? 5.875 -7.926 13.383 1 74.06 105 PRO A C 1
ATOM 815 O O . PRO A 1 105 ? 5.074 -7.281 14.07 1 74.06 105 PRO A O 1
ATOM 818 N N . PRO A 1 106 ? 5.527 -8.648 12.336 1 59.62 106 PRO A N 1
ATOM 819 C CA . PRO A 1 106 ? 4.117 -9.039 12.383 1 59.62 106 PRO A CA 1
ATOM 820 C C . PRO A 1 106 ? 3.672 -9.484 13.773 1 59.62 106 PRO A C 1
ATOM 822 O O . PRO A 1 106 ? 4.387 -10.227 14.445 1 59.62 106 PRO A O 1
ATOM 825 N N . MET A 1 107 ? 3.473 -8.469 14.664 1 50.72 107 MET A N 1
ATOM 826 C CA . MET A 1 107 ? 2.961 -9.008 15.922 1 50.72 107 MET A CA 1
ATOM 827 C C . MET A 1 107 ? 2.158 -10.281 15.68 1 50.72 107 MET A C 1
ATOM 829 O O . MET A 1 107 ? 1.628 -10.492 14.586 1 50.72 107 MET A O 1
ATOM 833 N N . ASP A 1 108 ? 2.109 -11.156 16.781 1 41.47 108 ASP A N 1
ATOM 834 C CA . ASP A 1 108 ? 1.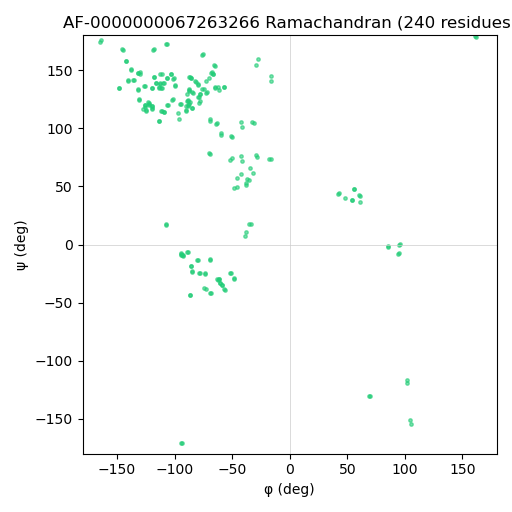236 -12.32 16.734 1 41.47 108 ASP A CA 1
ATOM 835 C C . ASP A 1 108 ? -0.08 -11.992 16.031 1 41.47 108 ASP A C 1
ATOM 837 O O . ASP A 1 108 ? -1.109 -11.812 16.688 1 41.47 108 ASP A O 1
ATOM 841 N N . VAL A 1 109 ? -0.052 -10.984 15.508 1 37.38 109 VAL A N 1
ATOM 842 C CA . VAL A 1 109 ? -1.337 -10.852 14.836 1 37.38 109 VAL A CA 1
ATOM 843 C C . VAL A 1 109 ? -1.719 -12.172 14.172 1 37.38 109 VAL A C 1
ATOM 845 O O . VAL A 1 109 ? -0.86 -12.875 13.633 1 37.38 109 VAL A O 1
ATOM 848 N N . GLN A 1 110 ? -2.611 -12.797 14.766 1 32.44 110 GLN A N 1
ATOM 849 C CA . GLN A 1 110 ? -3.191 -13.984 14.148 1 32.44 110 GLN A CA 1
ATOM 850 C C . GLN A 1 110 ? -3.221 -13.859 12.625 1 32.44 110 GLN A C 1
ATOM 852 O O . GLN A 1 110 ? -3.557 -12.797 12.094 1 32.44 110 GLN A O 1
ATOM 857 N N . PRO A 1 111 ? -2.326 -14.562 11.938 1 32.47 111 PRO A N 1
ATOM 858 C CA . PRO A 1 111 ? -2.475 -14.625 10.484 1 32.47 111 PRO A CA 1
ATOM 859 C C . PRO A 1 111 ? -3.863 -14.195 10.016 1 32.47 111 PRO A C 1
ATOM 861 O O . PRO A 1 111 ? -4.82 -14.227 10.789 1 32.47 111 PRO A O 1
ATOM 864 N N . ILE A 1 112 ? -3.979 -13.477 8.93 1 34.88 112 ILE A N 1
ATOM 865 C CA . ILE A 1 112 ? -5.297 -13.492 8.312 1 34.88 112 ILE A CA 1
ATOM 866 C C . ILE A 1 112 ? -6.113 -14.656 8.852 1 34.88 112 ILE A C 1
ATOM 868 O O . ILE A 1 112 ? -5.719 -15.82 8.703 1 34.88 112 ILE A O 1
ATOM 872 N N . GLN A 1 113 ? -6.582 -14.516 10.148 1 30.48 113 GLN A N 1
ATOM 873 C CA . GLN A 1 113 ? -7.504 -15.555 10.602 1 30.48 113 GLN A CA 1
ATOM 874 C C . GLN A 1 113 ? -8.305 -16.125 9.438 1 30.48 113 GLN A C 1
ATOM 876 O O . GLN A 1 113 ? -9.094 -15.422 8.812 1 30.48 113 GLN A O 1
ATOM 881 N N . LEU A 1 114 ? -7.668 -16.969 8.68 1 30.8 114 LEU A N 1
ATOM 882 C CA . LEU A 1 114 ? -8.508 -17.875 7.91 1 30.8 114 LEU A CA 1
ATOM 883 C C . LEU A 1 114 ? -9.734 -18.297 8.719 1 30.8 114 LEU A C 1
ATOM 885 O O . LEU A 1 114 ? -9.609 -19 9.719 1 30.8 114 LEU A O 1
ATOM 889 N N . GLN A 1 115 ? -10.469 -17.281 9.148 1 29.98 115 GLN A N 1
ATOM 890 C CA . GLN A 1 115 ? -11.672 -17.922 9.648 1 29.98 115 GLN A CA 1
ATOM 891 C C . GLN A 1 115 ? -12.25 -18.891 8.609 1 29.98 115 GLN A C 1
ATOM 893 O O . GLN A 1 115 ? -12.695 -18.469 7.543 1 29.98 115 GLN A O 1
ATOM 898 N N . LEU A 1 116 ? -11.586 -20.016 8.484 1 27.28 116 LEU A N 1
ATOM 899 C CA . LEU A 1 116 ? -12.266 -21.141 7.848 1 27.28 116 LEU A CA 1
ATOM 900 C C . LEU A 1 116 ? -13.68 -21.297 8.398 1 27.28 116 LEU A C 1
ATOM 902 O O . LEU A 1 116 ? -13.859 -21.625 9.57 1 27.28 116 LEU A O 1
ATOM 906 N N . GLU A 1 117 ? -14.414 -20.219 8.25 1 28.78 117 GLU A N 1
ATOM 907 C CA . GLU A 1 117 ? -15.75 -20.719 8.531 1 28.78 117 GLU A CA 1
ATOM 908 C C . GLU A 1 117 ? -16.062 -21.969 7.719 1 28.78 117 GLU A C 1
ATOM 910 O O . GLU A 1 117 ? -15.875 -21.984 6.5 1 28.78 117 GLU A O 1
ATOM 915 N N . LYS A 1 118 ? -15.797 -23.125 8.336 1 27.19 118 LYS A N 1
ATOM 916 C CA . LYS A 1 118 ? -16.281 -24.438 7.887 1 27.19 118 LYS A CA 1
ATOM 917 C C . LYS A 1 118 ? -17.703 -24.344 7.359 1 27.19 118 LYS A C 1
ATOM 919 O O . LYS A 1 118 ? -18.656 -24.234 8.141 1 27.19 118 LYS A O 1
ATOM 924 N N . ASN A 1 119 ? -18.062 -23.484 6.488 1 24.78 119 ASN A N 1
ATOM 925 C CA . ASN A 1 119 ? -19.359 -23.906 5.965 1 24.78 119 ASN A CA 1
ATOM 926 C C . ASN A 1 119 ? -19.266 -25.25 5.242 1 24.78 119 ASN A C 1
ATOM 928 O O . ASN A 1 119 ? -18.406 -25.438 4.379 1 24.78 119 ASN A O 1
ATOM 932 N N . ALA A 1 120 ? -19.719 -26.422 5.805 1 23.48 120 ALA A N 1
ATOM 933 C CA . ALA A 1 120 ? -20.141 -27.703 5.254 1 23.48 120 ALA A CA 1
ATOM 934 C C . ALA A 1 120 ? -20.859 -27.516 3.918 1 23.48 120 ALA A C 1
ATOM 936 O O . ALA A 1 120 ? -21.938 -26.922 3.861 1 23.48 120 ALA A O 1
ATOM 937 N N . CYS A 1 121 ? -20.172 -27.062 2.885 1 22.7 121 CYS A N 1
ATOM 938 C CA . CYS A 1 121 ? -20.859 -27.469 1.661 1 22.7 121 CYS A CA 1
ATOM 939 C C . CYS A 1 121 ? -21.266 -28.938 1.721 1 22.7 121 CYS A C 1
ATOM 941 O O . CYS A 1 121 ? -20.438 -29.812 1.558 1 22.7 121 CYS A O 1
ATOM 943 N N . ASN A 1 122 ? -21.875 -29.344 2.736 1 19.59 122 ASN A N 1
ATOM 944 C CA . ASN A 1 122 ? -22.656 -30.562 2.562 1 19.59 122 ASN A CA 1
ATOM 945 C C . ASN A 1 122 ? -23.641 -30.438 1.414 1 19.59 122 ASN A C 1
ATOM 947 O O . ASN A 1 122 ? -24.266 -29.391 1.241 1 19.59 122 ASN A O 1
ATOM 951 N N . MET B 1 1 ? 4.066 1.608 8.117 1 36.28 1 MET B N 1
ATOM 952 C CA . MET B 1 1 ? 4.203 1.776 6.676 1 36.28 1 MET B CA 1
ATOM 953 C C . MET B 1 1 ? 3.598 0.594 5.93 1 36.28 1 MET B C 1
ATOM 955 O O . MET B 1 1 ? 4.074 -0.536 6.055 1 36.28 1 MET B O 1
ATOM 959 N N . ASP B 1 2 ? 2.389 0.537 5.785 1 44.47 2 ASP B N 1
ATOM 960 C CA . ASP B 1 2 ? 1.711 -0.607 5.184 1 44.47 2 ASP B CA 1
ATOM 961 C C . ASP B 1 2 ? 1.998 -0.691 3.688 1 44.47 2 ASP B C 1
ATOM 963 O O . ASP B 1 2 ? 1.715 0.249 2.941 1 44.47 2 ASP B O 1
ATOM 967 N N . GLY B 1 3 ? 3.254 -1.234 3.285 1 54.88 3 GLY B N 1
ATOM 968 C CA . GLY B 1 3 ? 3.764 -1.565 1.965 1 54.88 3 GLY B CA 1
ATOM 969 C C . GLY B 1 3 ? 2.693 -2.092 1.027 1 54.88 3 GLY B C 1
ATOM 970 O O . GLY B 1 3 ? 2.996 -2.523 -0.088 1 54.88 3 GLY B O 1
ATOM 971 N N . GLY B 1 4 ? 1.57 -1.852 1.377 1 66.25 4 GLY B N 1
ATOM 972 C CA . GLY B 1 4 ? 0.591 -2.326 0.412 1 66.25 4 GLY B CA 1
ATOM 973 C C . GLY B 1 4 ? -0.133 -3.58 0.865 1 66.25 4 GLY B C 1
ATOM 974 O O . GLY B 1 4 ? -0.349 -3.781 2.062 1 66.25 4 GLY B O 1
ATOM 975 N N . SER B 1 5 ? -0.596 -4.332 0.04 1 80.12 5 SER B N 1
ATOM 976 C CA . SER B 1 5 ? -1.297 -5.598 0.245 1 80.12 5 SER B CA 1
ATOM 977 C C . SER B 1 5 ? -0.346 -6.68 0.741 1 80.12 5 SER B C 1
ATOM 979 O O . SER B 1 5 ? 0.802 -6.758 0.298 1 80.12 5 SER B O 1
ATOM 981 N N . THR B 1 6 ? -0.865 -7.547 1.657 1 84.25 6 THR B N 1
ATOM 982 C CA . THR B 1 6 ? -0.053 -8.617 2.225 1 84.25 6 THR B CA 1
ATOM 983 C C . THR B 1 6 ? 0.152 -9.742 1.209 1 84.25 6 THR B C 1
ATOM 985 O O . THR B 1 6 ? 1.249 -10.289 1.098 1 84.25 6 THR B O 1
ATOM 988 N N . HIS B 1 7 ? -0.909 -10.016 0.429 1 91 7 HIS B N 1
ATOM 989 C CA . HIS B 1 7 ? -0.894 -11.141 -0.507 1 91 7 HIS B CA 1
ATOM 990 C C . HIS B 1 7 ? -1.06 -10.656 -1.944 1 91 7 HIS B C 1
ATOM 992 O O . HIS B 1 7 ? -1.283 -9.469 -2.184 1 91 7 HIS B O 1
ATOM 998 N N . ASN B 1 8 ? -0.804 -11.539 -2.809 1 91.5 8 ASN B N 1
ATOM 999 C CA . ASN B 1 8 ? -1.111 -11.281 -4.211 1 91.5 8 ASN B CA 1
ATOM 1000 C C . ASN B 1 8 ? -2.594 -11.492 -4.508 1 91.5 8 ASN B C 1
ATOM 1002 O O . ASN B 1 8 ? -3.186 -12.477 -4.074 1 91.5 8 ASN B O 1
ATOM 1006 N N . PHE B 1 9 ? -3.146 -10.555 -5.305 1 91.06 9 PHE B N 1
ATOM 1007 C CA . PHE B 1 9 ? -4.559 -10.664 -5.648 1 91.06 9 PHE B CA 1
ATOM 1008 C C . PHE B 1 9 ? -4.766 -10.484 -7.148 1 91.06 9 PHE B C 1
ATOM 1010 O O . PHE B 1 9 ? -4.043 -9.727 -7.797 1 91.06 9 PHE B O 1
ATOM 1017 N N . ILE B 1 10 ? -5.809 -11.219 -7.633 1 90.56 10 ILE B N 1
ATOM 1018 C CA . ILE B 1 10 ? -6.203 -11.109 -9.031 1 90.56 10 ILE B CA 1
ATOM 1019 C C . ILE B 1 10 ? -7.723 -11.008 -9.141 1 90.56 10 ILE B C 1
ATOM 1021 O O . ILE B 1 10 ? -8.445 -11.656 -8.383 1 90.56 10 ILE B O 1
ATOM 1025 N N . GLN B 1 11 ? -8.18 -10.188 -10.062 1 91 11 GLN B N 1
ATOM 1026 C CA . GLN B 1 11 ? -9.609 -10.031 -10.312 1 91 11 GLN B CA 1
ATOM 1027 C C . GLN B 1 11 ? -10.219 -11.312 -10.875 1 91 11 GLN B C 1
ATOM 1029 O O . GLN B 1 11 ? -9.594 -11.992 -11.688 1 91 11 GLN B O 1
ATOM 1034 N N . PRO B 1 12 ? -11.453 -11.492 -10.477 1 89.88 12 PRO B N 1
ATOM 1035 C CA . PRO B 1 12 ? -12.117 -12.672 -11.031 1 89.88 12 PRO B CA 1
ATOM 1036 C C . PRO B 1 12 ? -12.141 -12.672 -12.562 1 89.88 12 PRO B C 1
ATOM 1038 O O . PRO B 1 12 ? -11.945 -13.719 -13.18 1 89.88 12 PRO B O 1
ATOM 1041 N N . ARG B 1 13 ? -12.344 -11.531 -13.141 1 86.94 13 ARG B N 1
ATOM 1042 C CA . ARG B 1 13 ? -12.414 -11.438 -14.594 1 86.94 13 ARG B CA 1
ATOM 1043 C C . ARG B 1 13 ? -11.086 -11.844 -15.227 1 86.94 13 ARG B C 1
ATOM 1045 O O . ARG B 1 13 ? -11.062 -12.391 -16.328 1 86.94 13 ARG B O 1
ATOM 1052 N N . ALA B 1 14 ? -10.039 -11.633 -14.555 1 85.31 14 ALA B N 1
ATOM 1053 C CA . ALA B 1 14 ? -8.711 -11.984 -15.047 1 85.31 14 ALA B CA 1
ATOM 1054 C C . ALA B 1 14 ? -8.391 -13.445 -14.75 1 85.31 14 ALA B C 1
ATOM 1056 O O . ALA B 1 14 ? -7.555 -14.055 -15.43 1 85.31 14 ALA B O 1
ATOM 1057 N N . ALA B 1 15 ? -9.055 -14.008 -13.75 1 82.69 15 ALA B N 1
ATOM 1058 C CA . ALA B 1 15 ? -8.789 -15.375 -13.312 1 82.69 15 ALA B CA 1
ATOM 1059 C C . ALA B 1 15 ? -9.711 -16.359 -14.023 1 82.69 15 ALA B C 1
ATOM 1061 O O . ALA B 1 15 ? -9.578 -17.578 -13.852 1 82.69 15 ALA B O 1
ATOM 1062 N N . LYS B 1 16 ? -10.648 -15.992 -14.703 1 76.75 16 LYS B N 1
ATOM 1063 C CA . LYS B 1 16 ? -11.758 -16.797 -15.219 1 76.75 16 LYS B CA 1
ATOM 1064 C C . LYS B 1 16 ? -11.25 -18.078 -15.875 1 76.75 16 LYS B C 1
ATOM 1066 O O . LYS B 1 16 ? -11.875 -19.141 -15.742 1 76.75 16 LYS B O 1
ATOM 1071 N N . TYR B 1 17 ? -10.125 -18.047 -16.391 1 76.69 17 TYR B N 1
ATOM 1072 C CA . TYR B 1 17 ? -9.688 -19.203 -17.141 1 76.69 17 TYR B CA 1
ATOM 1073 C C . TYR B 1 17 ? -8.609 -19.984 -16.375 1 76.69 17 TYR B C 1
ATOM 1075 O O . TYR B 1 17 ? -8.039 -20.938 -16.891 1 76.69 17 TYR B O 1
ATOM 1083 N N . LEU B 1 18 ? -8.594 -19.641 -15.055 1 76.5 18 LEU B N 1
ATOM 1084 C CA . LEU B 1 18 ? -7.488 -20.219 -14.297 1 76.5 18 LEU B CA 1
ATOM 1085 C C . LEU B 1 18 ? -7.988 -21.328 -13.383 1 76.5 18 LEU B C 1
ATOM 1087 O O . LEU B 1 18 ? -9.164 -21.375 -13.023 1 76.5 18 LEU B O 1
ATOM 1091 N N . GLN B 1 19 ? -7.238 -22.406 -13.188 1 77 19 GLN B N 1
ATOM 1092 C CA . GLN B 1 19 ? -7.566 -23.5 -12.266 1 77 19 GLN B CA 1
ATOM 1093 C C . GLN B 1 19 ? -7.688 -22.984 -10.836 1 77 19 GLN B C 1
ATOM 1095 O O . GLN B 1 19 ? -6.688 -22.875 -10.125 1 77 19 GLN B O 1
ATOM 1100 N N . LEU B 1 20 ? -8.906 -22.703 -10.43 1 79.12 20 LEU B N 1
ATOM 1101 C CA . LEU B 1 20 ? -9.117 -22.156 -9.094 1 79.12 20 LEU B CA 1
ATOM 1102 C C . LEU B 1 20 ? -9.289 -23.281 -8.07 1 79.12 20 LEU B C 1
ATOM 1104 O O . LEU B 1 20 ? -9.992 -24.25 -8.328 1 79.12 20 LEU B O 1
ATOM 1108 N N . SER B 1 21 ? -8.445 -23.203 -7.082 1 80 21 SER B N 1
ATOM 1109 C CA . SER B 1 21 ? -8.695 -24.062 -5.934 1 80 21 SER B CA 1
ATOM 1110 C C . SER B 1 21 ? -9.625 -23.406 -4.93 1 80 21 SER B C 1
ATOM 1112 O O . SER B 1 21 ? -9.547 -22.188 -4.719 1 80 21 SER B O 1
ATOM 1114 N N . THR B 1 22 ? -10.57 -24.234 -4.527 1 68.12 22 THR B N 1
ATOM 1115 C CA . THR B 1 22 ? -11.461 -23.703 -3.498 1 68.12 22 THR B CA 1
ATOM 1116 C C . THR B 1 22 ? -10.727 -23.547 -2.172 1 68.12 22 THR B C 1
ATOM 1118 O O . THR B 1 22 ? -10.008 -24.469 -1.745 1 68.12 22 THR B O 1
ATOM 1121 N N . ILE B 1 23 ? -10.469 -22.344 -1.879 1 68.12 23 ILE B N 1
ATOM 1122 C CA . ILE B 1 23 ? -9.984 -22.125 -0.522 1 68.12 23 ILE B CA 1
ATOM 1123 C C . ILE B 1 23 ? -11.141 -21.703 0.378 1 68.12 23 ILE B C 1
ATOM 1125 O O . ILE B 1 23 ? -11.875 -20.766 0.057 1 68.12 23 ILE B O 1
ATOM 1129 N N . PRO B 1 24 ? -11.477 -22.562 1.318 1 64.88 24 PRO B N 1
ATOM 1130 C CA . PRO B 1 24 ? -12.641 -22.203 2.133 1 64.88 24 PRO B CA 1
ATOM 1131 C C . PRO B 1 24 ? -12.422 -20.906 2.926 1 64.88 24 PRO B C 1
ATOM 1133 O O . PRO B 1 24 ? -11.336 -20.688 3.471 1 64.88 24 PRO B O 1
ATOM 1136 N N . HIS B 1 25 ? -13.508 -19.984 2.926 1 69.62 25 HIS B N 1
ATOM 1137 C CA . HIS B 1 25 ? -13.844 -18.891 3.82 1 69.62 25 HIS B CA 1
ATOM 1138 C C . HIS B 1 25 ? -12.641 -17.984 4.082 1 69.62 25 HIS B C 1
ATOM 1140 O O . HIS B 1 25 ? -12.367 -17.625 5.227 1 69.62 25 HIS B O 1
ATOM 1146 N N . LEU B 1 26 ? -11.867 -17.75 2.988 1 80.88 26 LEU B N 1
ATOM 1147 C CA . LEU B 1 26 ? -10.789 -16.797 3.182 1 80.88 26 LEU B CA 1
ATOM 1148 C C . LEU B 1 26 ? -11.273 -15.375 2.906 1 80.88 26 LEU B C 1
ATOM 1150 O O . LEU B 1 26 ? -11.945 -15.125 1.899 1 80.88 26 LEU B O 1
ATOM 1154 N N . ALA B 1 27 ? -11.148 -14.625 4.012 1 85.56 27 ALA B N 1
ATOM 1155 C CA . ALA B 1 27 ? -11.5 -13.219 3.871 1 85.56 27 ALA B CA 1
ATOM 1156 C C . ALA B 1 27 ? -10.297 -12.32 4.148 1 85.56 27 ALA B C 1
ATOM 1158 O O . ALA B 1 27 ? -9.414 -12.68 4.926 1 85.56 27 ALA B O 1
ATOM 1159 N N . VAL B 1 28 ? -10.289 -11.289 3.41 1 84.88 28 VAL B N 1
ATOM 1160 C CA . VAL B 1 28 ? -9.227 -10.305 3.607 1 84.88 28 VAL B CA 1
ATOM 1161 C C . VAL B 1 28 ? -9.82 -9 4.125 1 84.88 28 VAL B C 1
ATOM 1163 O O . VAL B 1 28 ? -10.875 -8.57 3.664 1 84.88 28 VAL B O 1
ATOM 1166 N N . MET B 1 29 ? -9.195 -8.453 5.086 1 85.12 29 MET B N 1
ATOM 1167 C CA . MET B 1 29 ? -9.625 -7.156 5.605 1 85.12 29 MET B CA 1
ATOM 1168 C C . MET B 1 29 ? -8.977 -6.012 4.836 1 85.12 29 MET B C 1
ATOM 1170 O O . MET B 1 29 ? -7.762 -6.023 4.613 1 85.12 29 MET B O 1
ATOM 1174 N N . VAL B 1 30 ? -9.812 -5.043 4.457 1 84.44 30 VAL B N 1
ATOM 1175 C CA . VAL B 1 30 ? -9.297 -3.875 3.748 1 84.44 30 VAL B CA 1
ATOM 1176 C C . VAL B 1 30 ? -9.305 -2.662 4.676 1 84.44 30 VAL B C 1
ATOM 1178 O O . VAL B 1 30 ? -9.75 -2.752 5.82 1 84.44 30 VAL B O 1
ATOM 1181 N N . GLY B 1 31 ? -8.719 -1.564 4.223 1 80.75 31 GLY B N 1
ATOM 1182 C CA . GLY B 1 31 ? -8.5 -0.378 5.031 1 80.75 31 GLY B CA 1
ATOM 1183 C C . GLY B 1 31 ? -9.758 0.112 5.727 1 80.75 31 GLY B C 1
ATOM 1184 O O . GLY B 1 31 ? -9.688 0.713 6.801 1 80.75 31 GLY B O 1
ATOM 1185 N N . SER B 1 32 ? -10.922 -0.207 5.188 1 81.69 32 SER B N 1
ATOM 1186 C CA . SER B 1 32 ? -12.188 0.245 5.754 1 81.69 32 SER B CA 1
ATOM 1187 C C . SER B 1 32 ? -12.602 -0.615 6.945 1 81.69 32 SER B C 1
ATOM 1189 O O . SER B 1 32 ? -13.516 -0.255 7.691 1 81.69 32 SER B O 1
ATOM 1191 N N . GLY B 1 33 ? -11.914 -1.71 7.031 1 84 33 GLY B N 1
ATOM 1192 C CA . GLY B 1 33 ? -12.336 -2.682 8.031 1 84 33 GLY B CA 1
ATOM 1193 C C . GLY B 1 33 ? -13.266 -3.74 7.473 1 84 33 GLY B C 1
ATOM 1194 O O . GLY B 1 33 ? -13.609 -4.703 8.164 1 84 33 GLY B O 1
ATOM 1195 N N . GLN B 1 34 ? -13.664 -3.527 6.281 1 85.88 34 GLN B N 1
ATOM 1196 C CA . GLN B 1 34 ? -14.492 -4.535 5.633 1 85.88 34 GLN B CA 1
ATOM 1197 C C . GLN B 1 34 ? -13.703 -5.809 5.359 1 85.88 34 GLN B C 1
ATOM 1199 O O . GLN B 1 34 ? -12.508 -5.754 5.047 1 85.88 34 GLN B O 1
ATOM 1204 N N . ARG B 1 35 ? -14.391 -6.863 5.406 1 87.81 35 ARG B N 1
ATOM 1205 C CA . ARG B 1 35 ? -13.82 -8.156 5.039 1 87.81 35 ARG B CA 1
ATOM 1206 C C . ARG B 1 35 ? -14.344 -8.617 3.684 1 87.81 35 ARG B C 1
ATOM 1208 O O . ARG B 1 35 ? -15.555 -8.719 3.48 1 87.81 35 ARG B O 1
ATOM 1215 N N . LEU B 1 36 ? -13.422 -8.789 2.816 1 87.69 36 LEU B N 1
ATOM 1216 C CA . LEU B 1 36 ? -13.781 -9.273 1.485 1 87.69 36 LEU B CA 1
ATOM 1217 C C . LEU B 1 36 ? -13.523 -10.766 1.361 1 87.69 36 LEU B C 1
ATOM 1219 O O . LEU B 1 36 ? -12.461 -11.258 1.745 1 87.69 36 LEU B O 1
ATOM 1223 N N . LYS B 1 37 ? -14.469 -11.414 0.757 1 88.44 37 LYS B N 1
ATOM 1224 C CA . LYS B 1 37 ? -14.352 -12.859 0.577 1 88.44 37 LYS B CA 1
ATOM 1225 C C . LYS B 1 37 ? -13.539 -13.188 -0.673 1 88.44 37 LYS B C 1
ATOM 1227 O O . LYS B 1 37 ? -13.789 -12.641 -1.746 1 88.44 37 LYS B O 1
ATOM 1232 N N . CYS B 1 38 ? -12.594 -14.07 -0.459 1 90.25 38 CYS B N 1
ATOM 1233 C CA . CYS B 1 38 ? -11.836 -14.57 -1.601 1 90.25 38 CYS B CA 1
ATOM 1234 C C . CYS B 1 38 ? -12.594 -15.688 -2.309 1 90.25 38 CYS B C 1
ATOM 1236 O O . CYS B 1 38 ? -13.211 -16.531 -1.658 1 90.25 38 CYS B O 1
ATOM 1238 N N . GLU B 1 39 ? -12.539 -15.695 -3.59 1 88.69 39 GLU B N 1
ATOM 1239 C CA . GLU B 1 39 ? -13.25 -16.703 -4.383 1 88.69 39 GLU B CA 1
ATOM 1240 C C . GLU B 1 39 ? -12.414 -17.969 -4.551 1 88.69 39 GLU B C 1
ATOM 1242 O O . GLU B 1 39 ? -12.938 -19.016 -4.891 1 88.69 39 GLU B O 1
ATOM 1247 N N . GLY B 1 40 ? -11.148 -17.859 -4.34 1 89.5 40 GLY B N 1
ATOM 1248 C CA . GLY B 1 40 ? -10.266 -19 -4.5 1 89.5 40 GLY B CA 1
ATOM 1249 C C . GLY B 1 40 ? -8.805 -18.609 -4.637 1 89.5 40 GLY B C 1
ATOM 1250 O O . GLY B 1 40 ? -8.445 -17.438 -4.434 1 89.5 40 GLY B O 1
ATOM 1251 N N . LEU B 1 41 ? -8.078 -19.688 -4.746 1 91.88 41 LEU B N 1
ATOM 1252 C CA . LEU B 1 41 ? -6.648 -19.547 -4.969 1 91.88 41 LEU B CA 1
ATOM 1253 C C . LEU B 1 41 ? -6.266 -20 -6.371 1 91.88 41 LEU B C 1
ATOM 1255 O O . LEU B 1 41 ? -6.551 -21.141 -6.758 1 91.88 41 LEU B O 1
ATOM 1259 N N . ALA B 1 42 ? -5.805 -19.078 -7.188 1 91.94 42 ALA B N 1
ATOM 1260 C CA . ALA B 1 42 ? -5.238 -19.406 -8.492 1 91.94 42 ALA B CA 1
ATOM 1261 C C . ALA B 1 42 ? -3.742 -19.703 -8.383 1 91.94 42 ALA B C 1
ATOM 1263 O O . ALA B 1 42 ? -2.963 -18.828 -7.996 1 91.94 42 ALA B O 1
ATOM 1264 N N . ARG B 1 43 ? -3.352 -20.875 -8.773 1 91.12 43 ARG B N 1
ATOM 1265 C CA . ARG B 1 43 ? -1.976 -21.297 -8.531 1 91.12 43 ARG B CA 1
ATOM 1266 C C . ARG B 1 43 ? -1.133 -21.172 -9.797 1 91.12 43 ARG B C 1
ATOM 1268 O O . ARG B 1 43 ? -1.628 -21.391 -10.906 1 91.12 43 ARG B O 1
ATOM 1275 N N . GLN B 1 44 ? 0.134 -20.766 -9.586 1 92.5 44 GLN B N 1
ATOM 1276 C CA . GLN B 1 44 ? 1.149 -20.781 -10.633 1 92.5 44 GLN B CA 1
ATOM 1277 C C . GLN B 1 44 ? 0.697 -19.984 -11.852 1 92.5 44 GLN B C 1
ATOM 1279 O O . GLN B 1 44 ? 0.76 -20.484 -12.977 1 92.5 44 GLN B O 1
ATOM 1284 N N . ILE B 1 45 ? 0.21 -18.812 -11.609 1 92 45 ILE B N 1
ATOM 1285 C CA . ILE B 1 45 ? -0.181 -17.906 -12.68 1 92 45 ILE B CA 1
ATOM 1286 C C . ILE B 1 45 ? 1.058 -17.219 -13.25 1 92 45 ILE B C 1
ATOM 1288 O O . ILE B 1 45 ? 1.88 -16.672 -12.508 1 92 45 ILE B O 1
ATOM 1292 N N . THR B 1 46 ? 1.248 -17.281 -14.578 1 92.25 46 THR B N 1
ATOM 1293 C CA . THR B 1 46 ? 2.346 -16.594 -15.258 1 92.25 46 THR B CA 1
ATOM 1294 C C . THR B 1 46 ? 1.941 -15.18 -15.648 1 92.25 46 THR B C 1
ATOM 1296 O O . THR B 1 46 ? 0.937 -14.984 -16.344 1 92.25 46 THR B O 1
ATOM 1299 N N . LEU B 1 47 ? 2.713 -14.258 -15.18 1 91.5 47 LEU B N 1
ATOM 1300 C CA . LEU B 1 47 ? 2.494 -12.867 -15.539 1 91.5 47 LEU B CA 1
ATOM 1301 C C . LEU B 1 47 ? 3.684 -12.32 -16.328 1 91.5 47 LEU B C 1
ATOM 1303 O O . LEU B 1 47 ? 4.832 -12.641 -16.016 1 91.5 47 LEU B O 1
ATOM 1307 N N . SER B 1 48 ? 3.328 -11.555 -17.328 1 92.69 48 SER B N 1
ATOM 1308 C CA . SER B 1 48 ? 4.332 -10.773 -18.047 1 92.69 48 SER B CA 1
ATOM 1309 C C . SER B 1 48 ? 4.195 -9.281 -17.75 1 92.69 48 SER B C 1
ATOM 1311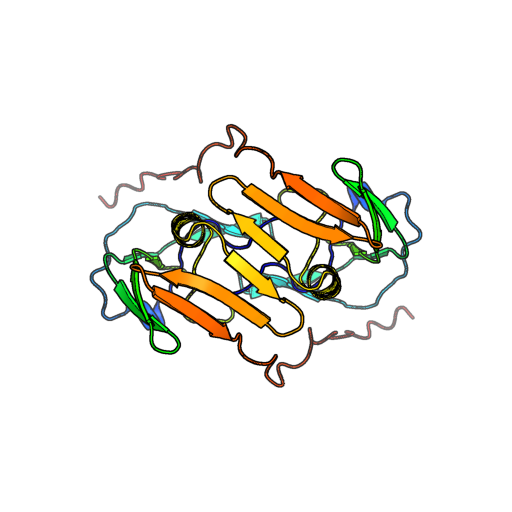 O O . SER B 1 48 ? 3.184 -8.664 -18.094 1 92.69 48 SER B O 1
ATOM 1313 N N . ILE B 1 49 ? 5.215 -8.805 -17.094 1 91.12 49 ILE B N 1
ATOM 1314 C CA . ILE B 1 49 ? 5.172 -7.395 -16.719 1 91.12 49 ILE B CA 1
ATOM 1315 C C . ILE B 1 49 ? 6.426 -6.688 -17.219 1 91.12 49 ILE B C 1
ATOM 1317 O O . ILE B 1 49 ? 7.539 -6.992 -16.781 1 91.12 49 ILE B O 1
ATOM 1321 N N . GLN B 1 50 ? 6.156 -5.707 -18.109 1 92.19 50 GLN B N 1
ATOM 1322 C CA . GLN B 1 50 ? 7.203 -4.852 -18.656 1 92.19 50 GLN B CA 1
ATOM 1323 C C . GLN B 1 50 ? 8.453 -5.656 -19.016 1 92.19 50 GLN B C 1
ATOM 1325 O O . GLN B 1 50 ? 9.555 -5.305 -18.594 1 92.19 50 GLN B O 1
ATOM 1330 N N . GLY B 1 51 ? 8.312 -6.797 -19.625 1 91.38 51 GLY B N 1
ATOM 1331 C CA . GLY B 1 51 ? 9.391 -7.598 -20.188 1 91.38 51 GLY B CA 1
ATOM 1332 C C . GLY B 1 51 ? 9.875 -8.68 -19.234 1 91.38 51 GLY B C 1
ATOM 1333 O O . GLY B 1 51 ? 10.773 -9.453 -19.578 1 91.38 51 GLY B O 1
ATOM 1334 N N . SER B 1 52 ? 9.281 -8.766 -18.078 1 92.5 52 SER B N 1
ATOM 1335 C CA . SER B 1 52 ? 9.648 -9.789 -17.094 1 92.5 52 SER B CA 1
ATOM 1336 C C . SER B 1 52 ? 8.523 -10.797 -16.906 1 92.5 52 SER B C 1
ATOM 1338 O O . SER B 1 52 ? 7.344 -10.453 -17 1 92.5 52 SER B O 1
ATOM 1340 N N . LYS B 1 53 ? 8.992 -11.984 -16.656 1 92.5 53 LYS B N 1
ATOM 1341 C CA . LYS B 1 53 ? 8.031 -13.039 -16.359 1 92.5 53 LYS B CA 1
ATOM 1342 C C . LYS B 1 53 ? 8.109 -13.477 -14.906 1 92.5 53 LYS B C 1
ATOM 1344 O O . LYS B 1 53 ? 9.203 -13.625 -14.359 1 92.5 53 LYS B O 1
ATOM 1349 N N . LEU B 1 54 ? 6.98 -13.602 -14.328 1 92.56 54 LEU B N 1
ATOM 1350 C CA . LEU B 1 54 ? 6.949 -14.172 -12.984 1 92.56 54 LEU B CA 1
ATOM 1351 C C . LEU B 1 54 ? 5.793 -15.164 -12.844 1 92.56 54 LEU B C 1
ATOM 1353 O O . LEU B 1 54 ? 4.828 -15.109 -13.609 1 92.56 54 LEU B O 1
ATOM 1357 N N . VAL B 1 55 ? 6.004 -16.141 -11.961 1 94.38 55 VAL B N 1
ATOM 1358 C CA . VAL B 1 55 ? 5.004 -17.141 -11.641 1 94.38 55 VAL B CA 1
ATOM 1359 C C . VAL B 1 55 ? 4.66 -17.078 -10.156 1 94.38 55 VAL B C 1
ATOM 1361 O O . VAL B 1 55 ? 5.531 -17.281 -9.305 1 94.38 55 VAL B O 1
ATOM 1364 N N . GLU B 1 56 ? 3.404 -16.766 -9.922 1 94 56 GLU B N 1
ATOM 1365 C CA . GLU B 1 56 ? 2.979 -16.594 -8.531 1 94 56 GLU B CA 1
ATOM 1366 C C . GLU B 1 56 ? 1.572 -17.141 -8.312 1 94 56 GLU B C 1
ATOM 1368 O O . GLU B 1 56 ? 0.845 -17.406 -9.273 1 94 56 GLU B O 1
ATOM 1373 N N . ASP B 1 57 ? 1.259 -17.453 -7.062 1 93.94 57 ASP B N 1
ATOM 1374 C CA . ASP B 1 57 ? -0.114 -17.734 -6.652 1 93.94 57 ASP B CA 1
ATOM 1375 C C . ASP B 1 57 ? -0.862 -16.453 -6.309 1 93.94 57 ASP B C 1
ATOM 1377 O O . ASP B 1 57 ? -0.286 -15.531 -5.734 1 93.94 57 ASP B O 1
ATOM 1381 N N . PHE B 1 58 ? -2.184 -16.453 -6.672 1 92.31 58 PHE B N 1
ATOM 1382 C CA . PHE B 1 58 ? -3.02 -15.281 -6.422 1 92.31 58 PHE B CA 1
ATOM 1383 C C . PHE B 1 58 ? -4.34 -15.688 -5.773 1 92.31 58 PHE B C 1
ATOM 1385 O O . PHE B 1 58 ? -4.98 -16.641 -6.207 1 92.31 58 PHE B O 1
ATOM 1392 N N . TYR B 1 59 ? -4.672 -14.938 -4.754 1 92.06 59 TYR B N 1
ATOM 1393 C CA . TYR B 1 59 ? -6.055 -15.031 -4.305 1 92.06 59 TYR B CA 1
ATOM 1394 C C . TYR B 1 59 ? -6.988 -14.281 -5.25 1 92.06 59 TYR B C 1
ATOM 1396 O O . TYR B 1 59 ? -6.676 -13.172 -5.688 1 92.06 59 TYR B O 1
ATOM 1404 N N . VAL B 1 60 ? -8.047 -14.984 -5.547 1 91.88 60 VAL B N 1
ATOM 1405 C CA . VAL B 1 60 ? -9.039 -14.352 -6.41 1 91.88 60 VAL B CA 1
ATOM 1406 C C . VAL B 1 60 ? -9.984 -13.5 -5.57 1 91.88 60 VAL B C 1
ATOM 1408 O O . VAL B 1 60 ? -10.703 -14.016 -4.711 1 91.88 60 VAL B O 1
ATOM 1411 N N . LEU B 1 61 ? -9.992 -12.211 -5.824 1 91.19 61 LEU B N 1
ATOM 1412 C CA . LEU B 1 61 ? -10.719 -11.234 -5.023 1 91.19 61 LEU B CA 1
ATOM 1413 C C . LEU B 1 61 ? -11.195 -10.07 -5.883 1 91.19 61 LEU B C 1
ATOM 1415 O O . LEU B 1 61 ? -10.453 -9.562 -6.723 1 91.19 61 LEU B O 1
ATOM 1419 N N . SER B 1 62 ? -12.477 -9.727 -5.645 1 89.06 62 SER B N 1
ATOM 1420 C CA . SER B 1 62 ? -12.945 -8.508 -6.301 1 89.06 62 SER B CA 1
ATOM 1421 C C . SER B 1 62 ? -12.469 -7.262 -5.57 1 89.06 62 SER B C 1
ATOM 1423 O O . SER B 1 62 ? -12.68 -7.117 -4.367 1 89.06 62 SER B O 1
ATOM 1425 N N . PHE B 1 63 ? -11.734 -6.391 -6.254 1 84 63 PHE B N 1
ATOM 1426 C CA . PHE B 1 63 ? -11.258 -5.129 -5.695 1 84 63 PHE B CA 1
ATOM 1427 C C . PHE B 1 63 ? -11.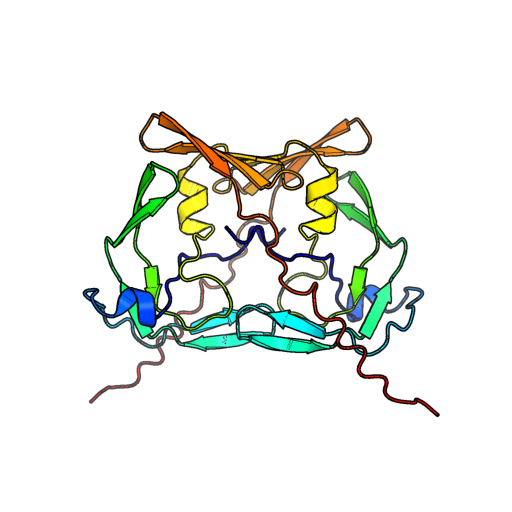25 -4.035 -6.758 1 84 63 PHE B C 1
ATOM 1429 O O . PHE B 1 63 ? -11.523 -4.297 -7.93 1 84 63 PHE B O 1
ATOM 1436 N N . GLU B 1 64 ? -11.094 -2.879 -6.312 1 81.69 64 GLU B N 1
ATOM 1437 C CA . GLU B 1 64 ? -11.148 -1.749 -7.238 1 81.69 64 GLU B CA 1
ATOM 1438 C C . GLU B 1 64 ? -9.781 -1.474 -7.859 1 81.69 64 GLU B C 1
ATOM 1440 O O . GLU B 1 64 ? -8.758 -1.565 -7.18 1 81.69 64 GLU B O 1
ATOM 1445 N N .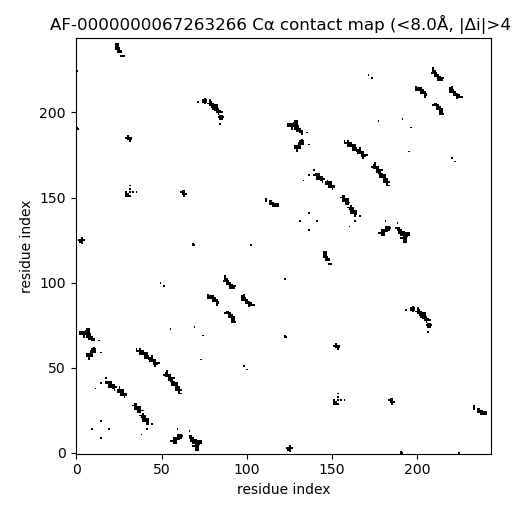 GLY B 1 65 ? -9.898 -1.084 -9.102 1 78.38 65 GLY B N 1
ATOM 1446 C CA . GLY B 1 65 ? -8.68 -0.607 -9.734 1 78.38 65 GLY B CA 1
ATOM 1447 C C . GLY B 1 65 ? -8.047 -1.635 -10.656 1 78.38 65 GLY B C 1
ATOM 1448 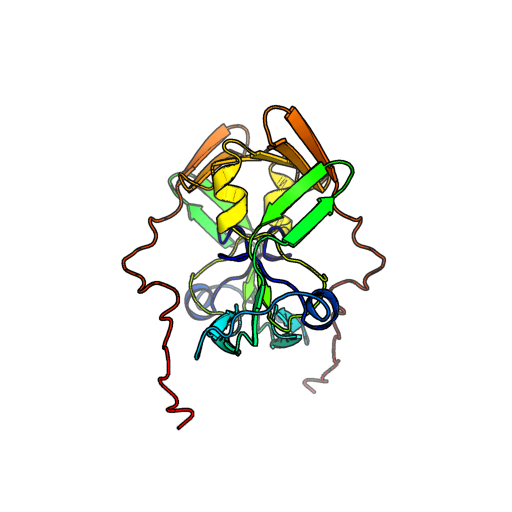O O . GLY B 1 65 ? -8.711 -2.195 -11.523 1 78.38 65 GLY B O 1
ATOM 1449 N N . SER B 1 66 ? -6.809 -2.143 -10.391 1 80.56 66 SER B N 1
ATOM 1450 C CA . SER B 1 66 ? -5.988 -2.967 -11.273 1 80.56 66 SER B CA 1
ATOM 1451 C C . SER B 1 66 ? -6.492 -4.406 -11.312 1 80.56 66 SER B C 1
ATOM 1453 O O . SER B 1 66 ? -7.289 -4.812 -10.469 1 80.56 66 SER B O 1
ATOM 1455 N N . ASP B 1 67 ? -6.02 -5.137 -12.359 1 85.38 67 ASP B N 1
ATOM 1456 C CA . ASP B 1 67 ? -6.398 -6.539 -12.5 1 85.38 67 ASP B CA 1
ATOM 1457 C C . ASP B 1 67 ? -5.594 -7.426 -11.555 1 85.38 67 ASP B C 1
ATOM 1459 O O . ASP B 1 67 ? -6.031 -8.523 -11.195 1 85.38 67 ASP B O 1
ATOM 1463 N N . VAL B 1 68 ? -4.426 -6.926 -11.18 1 89.94 68 VAL B N 1
ATOM 1464 C CA . VAL B 1 68 ? -3.527 -7.711 -10.344 1 89.94 68 VAL B CA 1
ATOM 1465 C C . VAL B 1 68 ? -2.861 -6.805 -9.312 1 89.94 68 VAL B C 1
ATOM 1467 O O . VAL B 1 68 ? -2.566 -5.641 -9.594 1 89.94 68 VAL B O 1
ATOM 1470 N N . VAL B 1 69 ? -2.721 -7.32 -8.125 1 89.75 69 VAL B N 1
ATOM 1471 C CA . VAL B 1 69 ? -1.917 -6.699 -7.078 1 89.75 69 VAL B CA 1
ATOM 1472 C C . VAL B 1 69 ? -0.828 -7.668 -6.621 1 89.75 69 VAL B C 1
ATOM 1474 O O . VAL B 1 69 ? -1.119 -8.805 -6.238 1 89.75 69 VAL B O 1
ATOM 1477 N N . LEU B 1 70 ? 0.399 -7.242 -6.762 1 91.56 70 LEU B N 1
ATOM 1478 C CA . LEU B 1 70 ? 1.51 -7.969 -6.156 1 91.56 70 LEU B CA 1
ATOM 1479 C C . LEU B 1 70 ? 1.79 -7.457 -4.746 1 91.56 70 LEU B C 1
ATOM 1481 O O . LEU B 1 70 ? 2.135 -6.289 -4.566 1 91.56 70 LEU B O 1
ATOM 1485 N N . GLY B 1 71 ? 1.578 -8.344 -3.727 1 91.12 71 GLY B N 1
ATOM 1486 C CA . GLY B 1 71 ? 1.687 -7.934 -2.334 1 91.12 71 GLY B CA 1
ATOM 1487 C C . GLY B 1 71 ? 3.062 -8.18 -1.746 1 91.12 71 GLY B C 1
ATOM 1488 O O . GLY B 1 71 ? 4.004 -8.5 -2.473 1 91.12 71 GLY B O 1
ATOM 1489 N N . VAL B 1 72 ? 3.07 -7.992 -0.462 1 91.31 72 VAL B N 1
ATOM 1490 C CA . VAL B 1 72 ? 4.305 -8.148 0.301 1 91.31 72 VAL B CA 1
ATOM 1491 C C . VAL B 1 72 ? 4.816 -9.578 0.172 1 91.31 72 VAL B C 1
ATOM 1493 O O . VAL B 1 72 ? 6.027 -9.812 0.132 1 91.31 72 VAL B O 1
ATOM 1496 N N . SER B 1 73 ? 3.918 -10.531 -0.011 1 91.5 73 SER B N 1
ATOM 1497 C CA . SER B 1 73 ? 4.316 -11.922 -0.169 1 91.5 73 SER B CA 1
ATOM 1498 C C . SER B 1 73 ? 5.25 -12.102 -1.362 1 91.5 73 SER B C 1
ATOM 1500 O O . SER B 1 73 ? 6.176 -12.914 -1.319 1 91.5 73 SER B O 1
ATOM 1502 N N . TRP B 1 74 ? 5.031 -11.336 -2.391 1 93.75 74 TRP B N 1
ATOM 1503 C CA . TRP B 1 74 ? 5.902 -11.375 -3.559 1 93.75 74 TRP B CA 1
ATOM 1504 C C . TRP B 1 74 ? 7.094 -10.438 -3.377 1 93.75 74 TRP B C 1
ATOM 1506 O O . TRP B 1 74 ? 8.242 -10.828 -3.637 1 93.75 74 TRP B O 1
ATOM 1516 N N . LEU B 1 75 ? 6.898 -9.273 -2.883 1 93.81 75 LEU B N 1
ATOM 1517 C CA . LEU B 1 75 ? 7.938 -8.258 -2.725 1 93.81 75 LEU B CA 1
ATOM 1518 C C . LEU B 1 75 ? 9.047 -8.758 -1.81 1 93.81 75 LEU B C 1
ATOM 1520 O O . LEU B 1 75 ? 10.219 -8.422 -2.002 1 93.81 75 LEU B O 1
ATOM 1524 N N . SER B 1 76 ? 8.656 -9.562 -0.854 1 94.19 76 SER B N 1
ATOM 1525 C CA . SER B 1 76 ? 9.617 -10.062 0.125 1 94.19 76 SER B CA 1
ATOM 1526 C C . SER B 1 76 ? 10.602 -11.039 -0.512 1 94.19 76 SER B C 1
ATOM 1528 O O . SER B 1 76 ? 11.633 -11.359 0.074 1 94.19 76 SER B O 1
ATOM 1530 N N . LYS B 1 77 ? 10.344 -11.492 -1.692 1 95.94 77 LYS B N 1
ATOM 1531 C CA . LYS B 1 77 ? 11.211 -12.445 -2.389 1 95.94 77 LYS B CA 1
ATOM 1532 C C . LYS B 1 77 ? 12.273 -11.719 -3.205 1 95.94 77 LYS B C 1
ATOM 1534 O O . LYS B 1 77 ? 13.203 -12.344 -3.725 1 95.94 77 LYS B O 1
ATOM 1539 N N . LEU B 1 78 ? 12.211 -10.43 -3.299 1 95.88 78 LEU B N 1
ATOM 1540 C CA . LEU B 1 78 ? 13.016 -9.695 -4.277 1 95.88 78 LEU B CA 1
ATOM 1541 C C . LEU B 1 78 ? 14.32 -9.219 -3.656 1 95.88 78 LEU B C 1
ATOM 1543 O O . LEU B 1 78 ? 15.211 -8.734 -4.367 1 95.88 78 LEU B O 1
ATOM 1547 N N . GLY B 1 79 ? 14.445 -9.352 -2.357 1 96.69 79 GLY B N 1
ATOM 1548 C CA . GLY B 1 79 ? 15.562 -8.695 -1.704 1 96.69 79 GLY B CA 1
ATOM 1549 C C . GLY B 1 79 ? 15.445 -7.18 -1.69 1 96.69 79 GLY B C 1
ATOM 1550 O O . GLY B 1 79 ? 14.406 -6.637 -1.303 1 96.69 79 GLY B O 1
ATOM 1551 N N . HIS B 1 80 ? 16.516 -6.539 -2.113 1 97.62 80 HIS B N 1
ATOM 1552 C CA . HIS B 1 80 ? 16.516 -5.082 -2.115 1 97.62 80 HIS B CA 1
ATOM 1553 C C . HIS B 1 80 ? 15.734 -4.523 -3.295 1 97.62 80 HIS B C 1
ATOM 1555 O O . HIS B 1 80 ? 15.938 -4.945 -4.438 1 97.62 80 HIS B O 1
ATOM 1561 N N . VAL B 1 81 ? 14.875 -3.639 -2.992 1 97 81 VAL B N 1
ATOM 1562 C CA . VAL B 1 81 ? 14.102 -2.918 -4 1 97 81 VAL B CA 1
ATOM 1563 C C . VAL B 1 81 ? 14.383 -1.421 -3.893 1 97 81 VAL B C 1
ATOM 1565 O O . VAL B 1 81 ? 14.18 -0.819 -2.838 1 97 81 VAL B O 1
ATOM 1568 N N . LEU B 1 82 ? 14.898 -0.848 -4.953 1 98.19 82 LEU B N 1
ATOM 1569 C CA . LEU B 1 82 ? 15.109 0.595 -5.016 1 98.19 82 LEU B CA 1
ATOM 1570 C C . LEU B 1 82 ? 13.93 1.283 -5.695 1 98.19 82 LEU B C 1
ATOM 1572 O O . LEU B 1 82 ? 13.602 0.978 -6.844 1 98.19 82 LEU B O 1
ATOM 1576 N N . THR B 1 83 ? 13.352 2.156 -4.949 1 96.44 83 THR B N 1
ATOM 1577 C CA . THR B 1 83 ? 12.141 2.775 -5.477 1 96.44 83 THR B CA 1
ATOM 1578 C C . THR B 1 83 ? 12.258 4.297 -5.457 1 96.44 83 THR B C 1
ATOM 1580 O O . THR B 1 83 ? 12.75 4.875 -4.488 1 96.44 83 THR B O 1
ATOM 1583 N N . ASP B 1 84 ? 11.828 4.906 -6.535 1 96.25 84 ASP B N 1
ATOM 1584 C CA . ASP B 1 84 ? 11.508 6.328 -6.57 1 96.25 84 ASP B CA 1
ATOM 1585 C C . ASP B 1 84 ? 10.016 6.551 -6.801 1 96.25 84 ASP B C 1
ATOM 1587 O O . ASP B 1 84 ? 9.523 6.387 -7.918 1 96.25 84 ASP B O 1
ATOM 1591 N N . TYR B 1 85 ? 9.312 6.945 -5.766 1 93.31 85 TYR B N 1
ATOM 1592 C CA . TYR B 1 85 ? 7.859 7.047 -5.832 1 93.31 85 TYR B CA 1
ATOM 1593 C C . TYR B 1 85 ? 7.434 8.25 -6.66 1 93.31 85 TYR B C 1
ATOM 1595 O O . TYR B 1 85 ? 6.34 8.266 -7.23 1 93.31 85 TYR B O 1
ATOM 1603 N N . ALA B 1 86 ? 8.266 9.227 -6.734 1 93.94 86 ALA B N 1
ATOM 1604 C CA . ALA B 1 86 ? 7.938 10.398 -7.551 1 93.94 86 ALA B CA 1
ATOM 1605 C C . ALA B 1 86 ? 7.93 10.039 -9.031 1 93.94 86 ALA B C 1
ATOM 1607 O O . ALA B 1 86 ? 7.027 10.445 -9.773 1 93.94 86 ALA B O 1
ATOM 1608 N N . THR B 1 87 ? 8.906 9.258 -9.422 1 94.31 87 THR B N 1
ATOM 1609 C CA . THR B 1 87 ? 9 8.875 -10.828 1 94.31 87 THR B CA 1
ATOM 1610 C C . THR B 1 87 ? 8.305 7.535 -11.07 1 94.31 87 THR B C 1
ATOM 1612 O O . THR B 1 87 ? 8.148 7.113 -12.219 1 94.31 87 THR B O 1
ATOM 1615 N N . ARG B 1 88 ? 7.867 6.832 -9.992 1 92.56 88 ARG B N 1
ATOM 1616 C CA . ARG B 1 88 ? 7.195 5.539 -10.039 1 92.56 88 ARG B CA 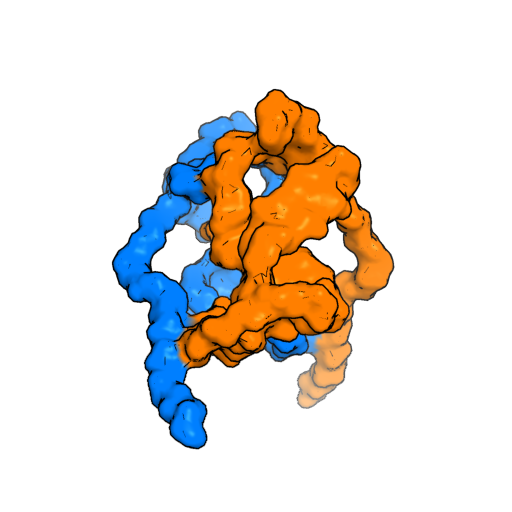1
ATOM 1617 C C . ARG B 1 88 ? 8.094 4.48 -10.672 1 92.56 88 ARG B C 1
ATOM 1619 O O . ARG B 1 88 ? 7.652 3.711 -11.523 1 92.56 88 ARG B O 1
ATOM 1626 N N . GLU B 1 89 ? 9.32 4.535 -10.297 1 95.5 89 GLU B N 1
ATOM 1627 C CA . GLU B 1 89 ? 10.289 3.561 -10.789 1 95.5 89 GLU B CA 1
ATOM 1628 C C . GLU B 1 89 ? 10.711 2.596 -9.688 1 95.5 89 GLU B C 1
ATOM 1630 O O . GLU B 1 89 ? 10.922 3.004 -8.547 1 95.5 89 GLU B O 1
ATOM 1635 N N . PHE B 1 90 ? 10.828 1.351 -10.039 1 95.31 90 PHE B N 1
ATOM 1636 C CA . PHE B 1 90 ? 11.195 0.259 -9.141 1 95.31 90 PHE B CA 1
ATOM 1637 C C . PHE B 1 90 ? 12.312 -0.581 -9.742 1 95.31 90 PHE B C 1
ATOM 1639 O O . PHE B 1 90 ? 12.203 -1.06 -10.875 1 95.31 90 PHE B O 1
ATOM 1646 N N . GLU B 1 91 ? 13.344 -0.719 -9.031 1 98.06 91 GLU B N 1
ATOM 1647 C CA . GLU B 1 91 ? 14.461 -1.548 -9.477 1 98.06 91 GLU B CA 1
ATOM 1648 C C . GLU B 1 91 ? 14.719 -2.693 -8.508 1 98.06 91 GLU B C 1
ATOM 1650 O O . GLU B 1 91 ? 14.773 -2.484 -7.289 1 98.06 91 GLU B O 1
ATOM 1655 N N . PHE B 1 92 ? 14.914 -3.844 -9.031 1 97.62 92 PHE B N 1
ATOM 1656 C CA . PHE B 1 92 ? 15.172 -5.027 -8.219 1 97.62 92 PHE B CA 1
ATOM 1657 C C . PHE B 1 92 ? 15.734 -6.156 -9.07 1 97.62 92 PHE B C 1
ATOM 1659 O O . PHE B 1 92 ? 15.898 -6.004 -10.289 1 97.62 92 PHE B O 1
ATOM 1666 N N . THR B 1 93 ? 16.109 -7.227 -8.406 1 98.06 93 THR B N 1
ATOM 1667 C CA . THR B 1 93 ? 16.594 -8.414 -9.102 1 98.06 93 THR B CA 1
ATOM 1668 C C . THR B 1 93 ? 15.492 -9.477 -9.18 1 98.06 93 THR B C 1
ATOM 1670 O O . THR B 1 93 ? 14.867 -9.812 -8.164 1 98.06 93 THR B O 1
ATOM 1673 N N . LEU B 1 94 ? 15.25 -9.875 -10.328 1 96 94 LEU B N 1
ATOM 1674 C CA . LEU B 1 94 ? 14.266 -10.922 -10.586 1 96 94 LEU B CA 1
ATOM 1675 C C . LEU B 1 94 ? 14.883 -12.055 -11.398 1 96 94 LEU B C 1
ATOM 1677 O O . LEU B 1 94 ? 15.367 -11.836 -12.516 1 96 94 LEU B O 1
ATOM 1681 N N . ASN B 1 95 ? 14.867 -13.258 -10.797 1 93.06 95 ASN B N 1
ATOM 1682 C CA . ASN B 1 95 ? 15.438 -14.422 -11.461 1 93.06 95 ASN B CA 1
ATOM 1683 C C . ASN B 1 95 ? 16.875 -14.164 -11.891 1 93.06 95 ASN B C 1
ATOM 1685 O O . ASN B 1 95 ? 17.266 -14.461 -13.023 1 93.06 95 ASN B O 1
ATOM 1689 N N . GLY B 1 96 ? 17.594 -13.484 -11.086 1 93.94 96 GLY B N 1
ATOM 1690 C CA . GLY B 1 96 ? 19.016 -13.258 -11.297 1 93.94 96 GLY B CA 1
ATOM 1691 C C . GLY B 1 96 ? 19.297 -12.07 -12.195 1 93.94 96 GLY B C 1
ATOM 1692 O O . GLY B 1 96 ? 20.453 -11.719 -12.422 1 93.94 96 GLY B O 1
ATOM 1693 N N . ASN B 1 97 ? 18.297 -11.359 -12.734 1 95.81 97 ASN B N 1
ATOM 1694 C CA . ASN B 1 97 ? 18.453 -10.219 -13.625 1 95.81 97 ASN B CA 1
ATOM 1695 C C . ASN B 1 97 ? 17.984 -8.922 -12.977 1 95.81 97 ASN B C 1
ATOM 1697 O O . ASN B 1 97 ? 16.953 -8.906 -12.297 1 95.81 97 ASN B O 1
ATOM 1701 N N . LYS B 1 98 ? 18.734 -7.887 -13.195 1 96.69 98 LYS B N 1
ATOM 1702 C CA . LYS B 1 98 ? 18.281 -6.57 -12.766 1 96.69 98 LYS B CA 1
ATOM 1703 C C . LYS B 1 98 ? 17.141 -6.066 -13.656 1 96.69 98 LYS B C 1
ATOM 1705 O O . LYS B 1 98 ? 17.234 -6.125 -14.883 1 96.69 98 LYS B O 1
ATOM 1710 N N . VAL B 1 99 ? 16.109 -5.629 -13.008 1 96.69 99 VAL B N 1
ATOM 1711 C CA . VAL B 1 99 ? 14.945 -5.164 -13.75 1 96.69 99 VAL B CA 1
ATOM 1712 C C . VAL B 1 99 ? 14.516 -3.791 -13.242 1 96.69 99 VAL B C 1
ATOM 1714 O O . VAL B 1 99 ? 14.742 -3.459 -12.07 1 96.69 99 VAL B O 1
ATOM 1717 N N . LYS B 1 100 ? 13.984 -3.025 -14.18 1 97 100 LYS B N 1
ATOM 1718 C CA . LYS B 1 100 ? 13.398 -1.728 -13.859 1 97 100 LYS B CA 1
ATOM 1719 C C . LYS B 1 100 ? 11.953 -1.644 -14.352 1 97 100 LYS B C 1
ATOM 1721 O O . LYS B 1 100 ? 11.68 -1.84 -15.531 1 97 100 LYS B O 1
ATOM 1726 N N . TRP B 1 101 ? 11.062 -1.514 -13.414 1 94.94 101 TRP B N 1
ATOM 1727 C CA . TRP B 1 101 ? 9.656 -1.323 -13.75 1 94.94 101 TRP B CA 1
ATOM 1728 C C . TRP B 1 101 ? 9.242 0.133 -13.562 1 94.94 101 TRP B C 1
ATOM 1730 O O . TRP B 1 101 ? 9.805 0.84 -12.727 1 94.94 101 TRP B O 1
ATOM 1740 N N . LYS B 1 102 ? 8.344 0.556 -14.398 1 93.31 102 LYS B N 1
ATOM 1741 C CA . LYS B 1 102 ? 7.789 1.904 -14.312 1 93.31 102 LYS B CA 1
ATOM 1742 C C . LYS B 1 102 ? 6.27 1.866 -14.164 1 93.31 102 LYS B C 1
ATOM 1744 O O . LYS B 1 102 ? 5.586 1.186 -14.938 1 93.31 102 LYS B O 1
ATOM 1749 N N . GLY B 1 103 ? 5.809 2.48 -13.039 1 89.38 103 GLY B N 1
ATOM 1750 C CA . GLY B 1 103 ? 4.367 2.574 -12.859 1 89.38 103 GLY B CA 1
ATOM 1751 C C . GLY B 1 103 ? 3.689 3.438 -13.906 1 89.38 103 GLY B C 1
ATOM 1752 O O . GLY B 1 103 ? 4.324 4.301 -14.516 1 89.38 103 GLY B O 1
ATOM 1753 N N . ASP B 1 104 ? 2.398 3.166 -14.164 1 80.31 104 ASP B N 1
ATOM 1754 C CA . ASP B 1 104 ? 1.617 3.977 -15.094 1 80.31 104 ASP B CA 1
ATOM 1755 C C . ASP B 1 104 ? 1.451 5.402 -14.57 1 80.31 104 ASP B C 1
ATOM 1757 O O . ASP B 1 104 ? 1.312 5.613 -13.367 1 80.31 104 ASP B O 1
ATOM 1761 N N . PRO B 1 105 ? 1.665 6.293 -15.508 1 72.94 105 PRO B N 1
ATOM 1762 C CA . PRO B 1 105 ? 1.359 7.652 -15.062 1 72.94 105 PRO B CA 1
ATOM 1763 C C . PRO B 1 105 ? -0.077 7.805 -14.57 1 72.94 105 PRO B C 1
ATOM 1765 O O . PRO B 1 105 ? -0.954 7.031 -14.961 1 72.94 105 PRO B O 1
ATOM 1768 N N . PRO B 1 106 ? -0.173 8.484 -13.461 1 58.97 106 PRO B N 1
ATOM 1769 C CA . PRO B 1 106 ? -1.563 8.664 -13.031 1 58.97 106 PRO B CA 1
ATOM 1770 C C . PRO B 1 106 ? -2.5 8.984 -14.195 1 58.97 106 PRO B C 1
ATOM 1772 O O . PRO B 1 106 ? -2.174 9.82 -15.039 1 58.97 106 PRO B O 1
ATOM 1775 N N . MET B 1 107 ? -2.766 7.98 -15.031 1 50.56 107 MET B N 1
ATOM 1776 C 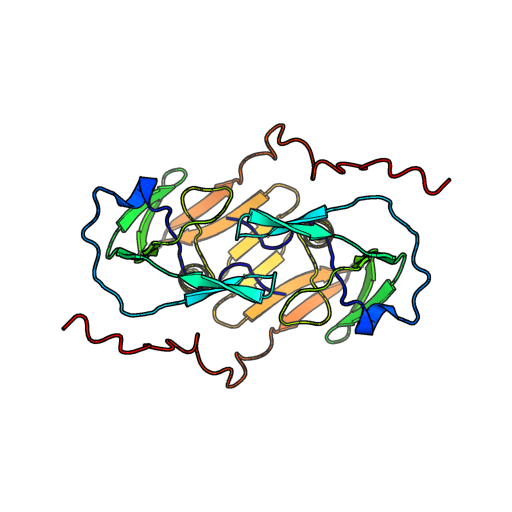CA . MET B 1 107 ? -3.74 8.391 -16.047 1 50.56 107 MET B CA 1
ATOM 1777 C C . MET B 1 107 ? -4.645 9.492 -15.508 1 50.56 107 MET B C 1
ATOM 1779 O O . MET B 1 107 ? -4.797 9.641 -14.289 1 50.56 107 MET B O 1
ATOM 1783 N N . ASP B 1 108 ? -5.309 10.289 -16.5 1 40.97 108 ASP B N 1
ATOM 1784 C CA . ASP B 1 108 ? -6.336 11.258 -16.125 1 40.97 108 ASP B CA 1
ATOM 1785 C C . ASP B 1 108 ? -7.227 10.711 -15.008 1 40.97 108 ASP B C 1
ATOM 1787 O O . ASP B 1 108 ? -8.375 10.328 -15.258 1 40.97 108 ASP B O 1
ATOM 1791 N N . VAL B 1 109 ? -6.848 9.734 -14.602 1 37.19 109 VAL B N 1
ATOM 1792 C CA . VAL B 1 109 ? -7.754 9.406 -13.5 1 37.19 109 VAL B CA 1
ATOM 1793 C C . VAL B 1 109 ? -8.055 10.664 -12.688 1 37.19 109 VAL B C 1
ATOM 1795 O O . VAL B 1 109 ? -7.168 11.484 -12.445 1 37.19 109 VAL B O 1
ATOM 1798 N N . GLN B 1 110 ? -9.172 11.164 -12.953 1 31.83 110 GLN B N 1
ATOM 1799 C CA . GLN B 1 110 ? -9.641 12.266 -12.125 1 31.83 110 GLN B CA 1
ATOM 1800 C C . GLN B 1 110 ? -9.117 12.148 -10.695 1 31.83 110 GLN B C 1
ATOM 1802 O O . GLN B 1 110 ? -9.109 11.055 -10.125 1 31.83 110 GLN B O 1
ATOM 1807 N N . PRO B 1 111 ? -8.117 12.953 -10.328 1 32.09 111 PRO B N 1
ATOM 1808 C CA . PRO B 1 111 ? -7.754 12.992 -8.914 1 32.09 111 PRO B CA 1
ATOM 1809 C C . PRO B 1 111 ? -8.828 12.398 -8.008 1 32.09 111 PRO B C 1
ATOM 1811 O O . PRO B 1 111 ? -9.984 12.281 -8.414 1 32.09 111 PRO B O 1
ATOM 1814 N N . ILE B 1 112 ? -8.469 11.758 -6.949 1 34.22 112 ILE B N 1
ATOM 1815 C CA . ILE B 1 112 ? -9.5 11.617 -5.922 1 34.22 112 ILE B CA 1
ATOM 1816 C C . ILE B 1 112 ? -10.609 12.641 -6.16 1 34.22 112 ILE B C 1
ATOM 1818 O O . ILE B 1 112 ? -10.359 13.844 -6.152 1 34.22 112 ILE B O 1
ATOM 1822 N N . GLN B 1 113 ? -11.453 12.398 -7.207 1 29.94 113 GLN B N 1
ATOM 1823 C CA . GLN B 1 113 ? -12.617 13.281 -7.289 1 29.94 113 GLN B CA 1
ATOM 1824 C C . GLN B 1 113 ? -13.016 13.789 -5.906 1 29.94 113 GLN B C 1
ATOM 1826 O O . GLN B 1 113 ? -13.453 13.008 -5.055 1 29.94 113 GLN B O 1
ATOM 1831 N N . LEU B 1 114 ? -12.25 14.719 -5.398 1 30.91 114 LEU B N 1
ATOM 1832 C CA . LEU B 1 114 ? -12.898 15.555 -4.395 1 30.91 114 LEU B CA 1
ATOM 1833 C C . LEU B 1 114 ? -14.367 15.789 -4.75 1 30.91 114 LEU B C 1
ATOM 1835 O O . LEU B 1 114 ? -14.672 16.453 -5.746 1 30.91 114 LEU B O 1
ATOM 1839 N N . GLN B 1 115 ? -15.055 14.68 -4.922 1 29.72 115 GLN B N 1
ATOM 1840 C CA . GLN B 1 115 ? -16.438 15.148 -4.996 1 29.72 115 GLN B CA 1
ATOM 1841 C C . GLN B 1 115 ? -16.781 16.047 -3.805 1 29.72 115 GLN B C 1
ATOM 1843 O O . GLN B 1 115 ? -16.781 15.586 -2.66 1 29.72 115 GLN B O 1
ATOM 1848 N N . LEU B 1 116 ? -16.25 17.266 -3.811 1 27.52 116 LEU B N 1
ATOM 1849 C CA . LEU B 1 116 ? -16.875 18.281 -2.973 1 27.52 116 LEU B CA 1
ATOM 1850 C C . LEU B 1 116 ? -18.391 18.219 -3.049 1 27.52 116 LEU B C 1
ATOM 1852 O O . LEU B 1 116 ? -18.969 18.438 -4.113 1 27.52 116 LEU B O 1
ATOM 1856 N N . GLU B 1 117 ? -18.844 17.062 -2.639 1 28.3 117 GLU B N 1
ATOM 1857 C CA . GLU B 1 117 ? -20.266 17.344 -2.48 1 28.3 117 GLU B CA 1
ATOM 1858 C C . GLU B 1 117 ? -20.484 18.609 -1.647 1 28.3 117 GLU B C 1
ATOM 1860 O O . GLU B 1 117 ? -19.938 18.734 -0.556 1 28.3 117 GLU B O 1
ATOM 1865 N N . LYS B 1 118 ? -20.594 19.734 -2.328 1 26.75 118 LYS B N 1
ATOM 1866 C CA . LYS B 1 118 ? -21.109 20.984 -1.78 1 26.75 118 LYS B CA 1
ATOM 1867 C C . LYS B 1 118 ? -22.266 20.734 -0.826 1 26.75 118 LYS B C 1
ATOM 1869 O O . LYS B 1 118 ? -23.375 20.422 -1.261 1 26.75 118 LYS B O 1
ATOM 1874 N N . ASN B 1 119 ? -22.203 19.953 0.133 1 23.75 119 ASN B N 1
ATOM 1875 C CA . ASN B 1 119 ? -23.328 20.234 1.03 1 23.75 119 ASN B CA 1
ATOM 1876 C C . ASN B 1 119 ? -23.234 21.625 1.629 1 23.75 119 ASN B C 1
ATOM 1878 O O . ASN B 1 119 ? -22.188 22.016 2.148 1 23.75 119 ASN B O 1
ATOM 1882 N N . ALA B 1 120 ? -24.031 22.688 1.186 1 24.09 120 ALA B N 1
ATOM 1883 C CA . ALA B 1 120 ? -24.5 23.953 1.77 1 24.09 120 ALA B CA 1
ATOM 1884 C C . ALA B 1 120 ? -24.703 23.812 3.273 1 24.09 120 ALA B C 1
ATOM 1886 O O . ALA B 1 120 ? -25.625 23.109 3.715 1 24.09 120 ALA B O 1
ATOM 1887 N N . CYS B 1 121 ? -23.672 23.516 4.039 1 22.33 121 CYS B N 1
ATOM 1888 C CA . CYS B 1 121 ? -23.953 23.938 5.406 1 22.33 121 CYS B CA 1
ATOM 1889 C C . CYS B 1 121 ? -24.484 25.359 5.441 1 22.33 121 CYS B C 1
ATOM 1891 O O . CYS B 1 121 ? -23.719 26.312 5.297 1 22.33 121 CYS B O 1
ATOM 1893 N N . ASN B 1 122 ? -25.391 25.719 4.707 1 19.7 122 ASN B N 1
ATOM 1894 C CA . ASN B 1 122 ? -26.203 26.859 5.133 1 19.7 122 ASN B CA 1
ATOM 1895 C C . ASN B 1 122 ? -26.719 26.672 6.555 1 19.7 122 ASN B C 1
ATOM 1897 O O . ASN B 1 122 ? -27.125 25.562 6.938 1 19.7 122 ASN B O 1
#

InterPro domains:
  IPR021109 Aspartic peptidase domain superfamily [G3DSA:2.40.70.10] (1-103)
  IPR021109 Aspartic peptidase domain superfamily [SSF50630] (2-82)